Protein AF-A0A6N2CIR8-F1 (afdb_monomer_lite)

Radius of gyration: 23.71 Å; chains: 1; bounding box: 68×50×57 Å

Structure (mmCIF, N/CA/C/O backbone):
data_AF-A0A6N2CIR8-F1
#
_entry.id   AF-A0A6N2CIR8-F1
#
loop_
_atom_site.group_PDB
_atom_site.id
_atom_site.type_symbol
_atom_site.label_atom_id
_atom_site.label_alt_id
_atom_site.label_comp_id
_atom_site.label_asym_id
_atom_site.label_entity_id
_atom_site.label_seq_id
_atom_site.pdbx_PDB_ins_code
_atom_site.Cartn_x
_atom_site.Cartn_y
_atom_site.Cartn_z
_atom_site.occupancy
_atom_site.B_iso_or_equiv
_atom_site.auth_seq_id
_atom_site.auth_comp_id
_atom_site.auth_asym_id
_atom_site.auth_atom_id
_atom_site.pdbx_PDB_model_num
ATOM 1 N N . GLU A 1 1 ? -38.173 1.842 -8.260 1.00 62.28 1 GLU A N 1
ATOM 2 C CA . GLU A 1 1 ? -39.221 2.744 -7.733 1.00 62.28 1 GLU A CA 1
ATOM 3 C C . GLU A 1 1 ? -38.661 4.067 -7.208 1.00 62.28 1 GLU A C 1
ATOM 5 O O . GLU A 1 1 ? -38.980 5.088 -7.796 1.00 62.28 1 GLU A O 1
ATOM 10 N N . ILE A 1 2 ? -37.752 4.064 -6.221 1.00 75.75 2 ILE A N 1
ATOM 11 C CA . ILE A 1 2 ? -37.150 5.284 -5.623 1.00 75.75 2 ILE A CA 1
ATOM 12 C C . ILE A 1 2 ? -36.560 6.257 -6.659 1.00 75.75 2 ILE A C 1
ATOM 14 O O . ILE A 1 2 ? -36.718 7.465 -6.536 1.00 75.75 2 ILE A O 1
ATOM 18 N N . LEU A 1 3 ? -35.896 5.737 -7.693 1.00 78.81 3 LEU A N 1
ATOM 19 C CA . LEU A 1 3 ? -35.272 6.557 -8.738 1.00 78.81 3 LEU A CA 1
ATOM 20 C C . LEU A 1 3 ? -36.204 6.859 -9.926 1.00 78.81 3 LEU A C 1
ATOM 22 O O . LEU A 1 3 ? -35.805 7.568 -10.840 1.00 78.81 3 LEU A O 1
ATOM 26 N N . GLY A 1 4 ? -37.410 6.279 -9.970 1.00 83.19 4 GLY A N 1
ATOM 27 C CA . GLY A 1 4 ? -38.352 6.455 -11.085 1.00 83.19 4 GLY A CA 1
ATOM 28 C C . GLY A 1 4 ? -37.886 5.937 -12.458 1.00 83.19 4 GLY A C 1
ATOM 29 O O . GLY A 1 4 ? -38.567 6.173 -13.452 1.00 83.19 4 GLY A O 1
ATOM 30 N N . ILE A 1 5 ? -36.753 5.230 -12.540 1.00 79.50 5 ILE A N 1
ATOM 31 C CA . ILE A 1 5 ? -36.168 4.757 -13.805 1.00 79.50 5 ILE A CA 1
ATOM 32 C C . ILE A 1 5 ? -36.989 3.587 -14.368 1.00 79.50 5 ILE A C 1
ATOM 34 O O . ILE A 1 5 ? -37.208 2.595 -13.674 1.00 79.50 5 ILE A O 1
ATOM 38 N N . ARG A 1 6 ? -37.418 3.710 -15.632 1.00 79.12 6 ARG A N 1
ATOM 39 C CA . ARG A 1 6 ? -38.166 2.687 -16.397 1.00 79.12 6 ARG A CA 1
ATOM 40 C C . ARG A 1 6 ? -37.495 2.284 -17.718 1.00 79.12 6 ARG A C 1
ATOM 42 O O . ARG A 1 6 ? -38.087 1.542 -18.491 1.00 79.12 6 ARG A O 1
ATOM 49 N N . ALA A 1 7 ? -36.313 2.827 -18.000 1.00 84.44 7 ALA A N 1
ATOM 50 C CA . ALA A 1 7 ? -35.555 2.503 -19.204 1.00 84.44 7 ALA A CA 1
ATOM 51 C C . ALA A 1 7 ? -35.017 1.065 -19.149 1.00 84.44 7 ALA A C 1
ATOM 53 O O . ALA A 1 7 ? -34.831 0.512 -18.062 1.00 84.44 7 ALA A O 1
ATOM 54 N N . GLU A 1 8 ? -34.742 0.488 -20.318 1.00 87.06 8 GLU A N 1
ATOM 55 C CA . GLU A 1 8 ? -34.008 -0.773 -20.413 1.00 87.06 8 GLU A CA 1
ATOM 56 C C . GLU A 1 8 ? -32.545 -0.573 -20.000 1.00 87.06 8 GLU A C 1
ATOM 58 O O . GLU A 1 8 ? -31.939 0.474 -20.249 1.00 87.06 8 GLU A O 1
ATOM 63 N N . TRP A 1 9 ? -31.972 -1.585 -19.358 1.00 89.00 9 TRP A N 1
ATOM 64 C CA . TRP A 1 9 ? -30.635 -1.523 -18.785 1.00 89.00 9 TRP A CA 1
ATOM 65 C C . TRP A 1 9 ? -29.597 -2.055 -19.769 1.00 89.00 9 TRP A C 1
ATOM 67 O O . TRP A 1 9 ? -29.727 -3.161 -20.285 1.00 89.00 9 TRP A O 1
ATOM 77 N N . ILE A 1 10 ? -28.528 -1.293 -19.980 1.00 91.75 10 ILE A N 1
ATOM 78 C CA . ILE A 1 10 ? -27.295 -1.807 -20.579 1.00 91.75 10 ILE A CA 1
ATOM 79 C C . ILE A 1 10 ? -26.368 -2.168 -19.421 1.00 91.75 10 ILE A C 1
ATOM 81 O O . ILE A 1 10 ? -25.961 -1.291 -18.656 1.00 91.75 10 ILE A O 1
ATOM 85 N N . LEU A 1 11 ? -26.080 -3.458 -19.246 1.00 90.56 11 LEU A N 1
ATOM 86 C CA . LEU A 1 11 ? -25.306 -3.937 -18.104 1.00 90.56 11 LEU A CA 1
ATOM 87 C C . LEU A 1 11 ? -23.826 -4.071 -18.466 1.00 90.56 11 LEU A C 1
ATOM 89 O O . LEU A 1 11 ? -23.458 -4.894 -19.297 1.00 90.56 11 LEU A O 1
ATOM 93 N N . LEU A 1 12 ? -22.961 -3.309 -17.799 1.00 92.00 12 LEU A N 1
ATOM 94 C CA . LEU A 1 12 ? -21.514 -3.413 -17.991 1.00 92.00 12 LEU A CA 1
ATOM 95 C C . LEU A 1 12 ? -20.974 -4.621 -17.200 1.00 92.00 12 LEU A C 1
ATOM 97 O O . LEU A 1 12 ? -20.637 -4.510 -16.015 1.00 92.00 12 LEU A O 1
ATOM 101 N N . THR A 1 13 ? -20.976 -5.814 -17.801 1.00 87.88 13 THR A N 1
ATOM 102 C CA . THR A 1 13 ? -20.520 -7.037 -17.132 1.00 87.88 13 THR A CA 1
ATOM 103 C C . THR A 1 13 ? -20.118 -8.157 -18.085 1.00 87.88 13 THR A C 1
ATOM 105 O O . THR A 1 13 ? -20.750 -8.372 -19.109 1.00 87.88 13 THR A O 1
ATOM 108 N N . ASN A 1 14 ? -19.131 -8.944 -17.649 1.00 85.06 14 ASN A N 1
ATOM 109 C CA . ASN A 1 14 ? -18.688 -10.175 -18.314 1.00 85.06 14 ASN A CA 1
ATOM 110 C C . ASN A 1 14 ? -19.249 -11.432 -17.616 1.00 85.06 14 ASN A C 1
ATOM 112 O O . ASN A 1 14 ? -18.865 -12.555 -17.939 1.00 85.06 14 ASN A O 1
ATOM 116 N N . ASN A 1 15 ? -20.080 -11.253 -16.579 1.00 88.75 15 ASN A N 1
ATOM 117 C CA . ASN A 1 15 ? -20.651 -12.346 -15.798 1.00 88.75 15 ASN A CA 1
ATOM 118 C C . ASN A 1 15 ? -22.130 -12.555 -16.193 1.00 88.75 15 ASN A C 1
ATOM 120 O O . ASN A 1 15 ? -22.967 -11.725 -15.812 1.00 88.75 15 ASN A O 1
ATOM 124 N N . PRO A 1 16 ? -22.467 -13.653 -16.897 1.00 87.31 16 PRO A N 1
ATOM 125 C CA . PRO A 1 16 ? -23.834 -13.922 -17.342 1.00 87.31 16 PRO A CA 1
ATOM 126 C C . PRO A 1 16 ? -24.823 -14.113 -16.181 1.00 87.31 16 PRO A C 1
ATOM 128 O O . PRO A 1 16 ? -25.989 -13.741 -16.307 1.00 87.31 16 PRO A O 1
ATOM 131 N N . ASP A 1 17 ? -24.373 -14.577 -15.012 1.00 90.81 17 ASP A N 1
ATOM 132 C CA . ASP A 1 17 ? -25.239 -14.748 -13.839 1.00 90.81 17 ASP A CA 1
ATOM 133 C C . ASP A 1 17 ? -25.812 -13.417 -13.349 1.00 90.81 17 ASP A C 1
ATOM 135 O O . ASP A 1 17 ? -26.920 -13.377 -12.809 1.00 90.81 17 ASP A O 1
ATOM 139 N N . LYS A 1 18 ? -25.085 -12.308 -13.545 1.00 89.75 18 LYS A N 1
ATOM 140 C CA . LYS A 1 18 ? -25.576 -10.969 -13.189 1.00 89.75 18 LYS A CA 1
ATOM 141 C C . LYS A 1 18 ? -26.696 -10.514 -14.119 1.00 89.75 18 LYS A C 1
ATOM 143 O O . LYS A 1 18 ? -27.656 -9.918 -13.635 1.00 89.75 18 LYS A O 1
ATOM 148 N N . VAL A 1 19 ? -26.593 -10.825 -15.413 1.00 90.12 19 VAL A N 1
ATOM 149 C CA . VAL A 1 19 ? -27.656 -10.565 -16.396 1.00 90.12 19 VAL A CA 1
ATOM 150 C C . VAL A 1 19 ? -28.899 -11.365 -16.008 1.00 90.12 19 VAL A C 1
ATOM 152 O O . VAL A 1 19 ? -29.946 -10.779 -15.733 1.00 90.12 19 VAL A O 1
ATOM 155 N N . ALA A 1 20 ? -28.746 -12.680 -15.827 1.00 91.81 20 ALA A N 1
ATOM 156 C CA . ALA A 1 20 ? -29.840 -13.566 -15.436 1.00 91.81 20 ALA A CA 1
ATOM 157 C C . ALA A 1 20 ? -30.456 -13.189 -14.074 1.00 91.81 20 ALA A C 1
ATOM 159 O O . ALA A 1 20 ? -31.652 -13.369 -13.842 1.00 91.81 20 ALA A O 1
ATOM 160 N N . ALA A 1 21 ? -29.663 -12.678 -13.127 1.00 92.81 21 ALA A N 1
ATOM 161 C CA . ALA A 1 21 ? -30.175 -12.172 -11.856 1.00 92.81 21 ALA A CA 1
ATOM 162 C C . ALA A 1 21 ? -31.030 -10.909 -12.035 1.00 92.81 21 ALA A C 1
ATOM 164 O O . ALA A 1 21 ? -32.074 -10.811 -11.392 1.00 92.81 21 ALA A O 1
ATOM 165 N N . MET A 1 22 ? -30.635 -9.966 -12.896 1.00 91.38 22 MET A N 1
ATOM 166 C CA . MET A 1 22 ? -31.448 -8.777 -13.175 1.00 91.38 22 MET A CA 1
ATOM 167 C C . MET A 1 22 ? -32.774 -9.141 -13.847 1.00 91.38 22 MET A C 1
ATOM 169 O O . MET A 1 22 ? -33.827 -8.711 -13.377 1.00 91.38 22 MET A O 1
ATOM 173 N N . GLU A 1 23 ? -32.735 -9.998 -14.867 1.00 90.81 23 GLU A N 1
ATOM 174 C CA . GLU A 1 23 ? -33.931 -10.447 -15.590 1.00 90.81 23 GLU A CA 1
ATOM 175 C C . GLU A 1 23 ? -34.913 -11.184 -14.668 1.00 90.81 23 GLU A C 1
ATOM 177 O O . GLU A 1 23 ? -36.107 -10.883 -14.659 1.00 90.81 23 GLU A O 1
ATOM 182 N N . ARG A 1 24 ? -34.414 -12.081 -13.802 1.00 93.56 24 ARG A N 1
ATOM 183 C CA . ARG A 1 24 ? -35.242 -12.776 -12.796 1.00 93.56 24 ARG A CA 1
ATOM 184 C C . ARG A 1 24 ? -35.914 -11.836 -11.795 1.00 93.56 24 ARG A C 1
ATOM 186 O O . ARG A 1 24 ? -36.947 -12.196 -11.240 1.00 93.56 24 ARG A O 1
ATOM 193 N N . ASN A 1 25 ? -35.350 -10.652 -11.561 1.00 90.25 25 ASN A N 1
ATOM 194 C CA . ASN A 1 25 ? -35.936 -9.623 -10.699 1.00 90.25 25 ASN A CA 1
ATOM 195 C C . ASN A 1 25 ? -36.827 -8.633 -11.477 1.00 90.25 25 ASN A C 1
ATOM 197 O O . ASN A 1 25 ? -37.168 -7.571 -10.957 1.00 90.25 25 ASN A O 1
ATOM 201 N N . GLY A 1 26 ? -37.212 -8.966 -12.715 1.00 87.50 26 GLY A N 1
ATOM 202 C CA . GLY A 1 26 ? -38.132 -8.170 -13.528 1.00 87.50 26 GLY A CA 1
ATOM 203 C C . GLY A 1 26 ? -37.518 -6.892 -14.104 1.00 87.50 26 GLY A C 1
ATOM 204 O O . GLY A 1 26 ? -38.255 -5.979 -14.474 1.00 87.50 26 GLY A O 1
ATOM 205 N N . LEU A 1 27 ? -36.185 -6.797 -14.160 1.00 88.75 27 LEU A N 1
ATOM 206 C CA . LEU A 1 27 ? -35.482 -5.676 -14.782 1.00 88.75 27 LEU A CA 1
ATOM 207 C C . LEU A 1 27 ? -35.172 -6.018 -16.242 1.00 88.75 27 LEU A C 1
ATOM 209 O O . LEU A 1 27 ? -34.489 -7.001 -16.518 1.00 88.75 27 LEU A O 1
ATOM 213 N N . THR A 1 28 ? -35.654 -5.197 -17.175 1.00 88.31 28 THR A N 1
ATOM 214 C CA . THR A 1 28 ? -35.404 -5.382 -18.611 1.00 88.31 28 THR A CA 1
ATOM 215 C C . THR A 1 28 ? -33.958 -5.038 -18.952 1.00 88.31 28 THR A C 1
ATOM 217 O O . THR A 1 28 ? 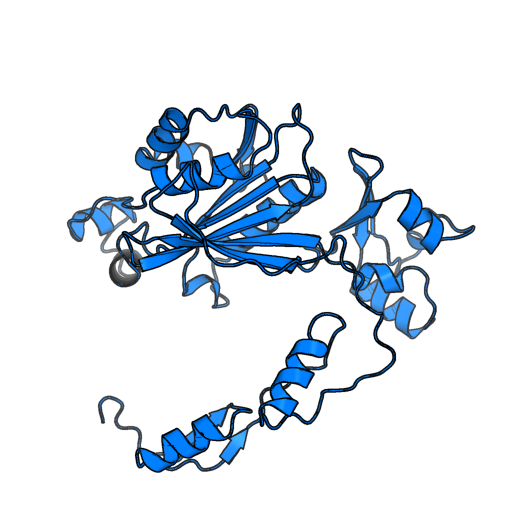-33.574 -3.870 -18.877 1.00 88.31 28 THR A O 1
ATOM 220 N N . VAL A 1 29 ? -33.155 -6.029 -19.341 1.00 90.56 29 VAL A N 1
ATOM 221 C CA . VAL A 1 29 ? -31.776 -5.826 -19.805 1.00 90.56 29 VAL A CA 1
ATOM 222 C C . VAL A 1 29 ? -31.775 -5.787 -21.335 1.00 90.56 29 VAL A C 1
ATOM 224 O O . VAL A 1 29 ? -32.107 -6.775 -21.976 1.00 90.56 29 VAL A O 1
ATOM 227 N N . ALA A 1 30 ? -31.409 -4.647 -21.926 1.00 92.19 30 ALA A N 1
ATOM 228 C CA . ALA A 1 30 ? -31.329 -4.483 -23.380 1.00 92.19 30 ALA A CA 1
ATOM 229 C C . ALA A 1 30 ? -30.158 -5.276 -23.980 1.00 92.19 30 ALA A C 1
ATOM 231 O O . ALA A 1 30 ? -30.280 -5.889 -25.036 1.00 92.19 30 ALA A O 1
ATOM 232 N N . ARG A 1 31 ? -28.993 -5.211 -23.321 1.00 90.31 31 ARG A N 1
ATOM 233 C CA . ARG A 1 31 ? -27.771 -5.960 -23.655 1.00 90.31 31 ARG A CA 1
ATOM 234 C C . ARG A 1 31 ? -26.765 -5.892 -22.505 1.00 90.31 31 ARG A C 1
ATOM 236 O O . ARG A 1 31 ? -26.875 -5.027 -21.632 1.00 90.31 31 ARG A O 1
ATOM 243 N N . SER A 1 32 ? -25.744 -6.743 -22.555 1.00 90.44 32 SER A N 1
ATOM 244 C CA . SER A 1 32 ? -24.520 -6.584 -21.768 1.00 90.44 32 SER A CA 1
ATOM 245 C C . SER A 1 32 ? -23.394 -5.994 -22.616 1.00 90.44 32 SER A C 1
ATOM 247 O O . SER A 1 32 ? -23.231 -6.378 -23.772 1.00 90.44 32 SER A O 1
ATOM 249 N N . GLU A 1 33 ? -22.600 -5.096 -22.042 1.00 89.56 33 GLU A N 1
ATOM 250 C CA . GLU A 1 33 ? -21.350 -4.618 -22.641 1.00 89.56 33 GLU A CA 1
ATOM 251 C C . GLU A 1 33 ? -20.164 -5.154 -21.844 1.00 89.56 33 GLU A C 1
ATOM 253 O O . GLU A 1 33 ? -20.136 -5.070 -20.609 1.00 89.56 33 GLU A O 1
ATOM 258 N N . ALA A 1 34 ? -19.198 -5.722 -22.562 1.00 84.12 34 ALA A N 1
ATOM 259 C CA . ALA A 1 34 ? -18.013 -6.296 -21.958 1.00 84.12 34 ALA A CA 1
ATOM 260 C C . ALA A 1 34 ? -17.085 -5.195 -21.424 1.00 84.12 34 ALA A C 1
ATOM 262 O O . ALA A 1 34 ? -16.855 -4.173 -22.071 1.00 84.12 34 ALA A O 1
ATOM 263 N N . ILE A 1 35 ? -16.530 -5.422 -20.236 1.00 80.50 35 ILE A N 1
ATOM 264 C CA . ILE A 1 35 ? -15.455 -4.612 -19.661 1.00 80.50 35 ILE A CA 1
ATOM 265 C C . ILE A 1 35 ? -14.196 -5.472 -19.667 1.00 80.50 35 ILE A C 1
ATOM 267 O O . ILE A 1 35 ? -13.936 -6.218 -18.718 1.00 80.50 35 ILE A O 1
ATOM 271 N N . GLU A 1 36 ? -13.429 -5.392 -20.746 1.00 76.94 36 GLU A N 1
ATOM 272 C CA . GLU A 1 36 ? -12.171 -6.120 -20.909 1.00 76.94 36 GLU A CA 1
ATOM 273 C C . GLU A 1 36 ? -10.991 -5.159 -21.042 1.00 76.94 36 GLU A C 1
ATOM 275 O O . GLU A 1 36 ? -11.137 -3.988 -21.392 1.00 76.94 36 GLU A O 1
ATOM 280 N N . PHE A 1 37 ? -9.814 -5.659 -20.692 1.00 75.62 37 PHE A N 1
ATOM 281 C CA . PHE A 1 37 ? -8.542 -4.973 -20.853 1.00 75.62 37 PHE A CA 1
ATOM 282 C C . PHE A 1 37 ? -7.507 -6.000 -21.293 1.00 75.62 37 PHE A C 1
ATOM 284 O O . PHE A 1 37 ? -7.602 -7.171 -20.922 1.00 75.62 37 PHE A O 1
ATOM 291 N N . GLU A 1 38 ? -6.490 -5.548 -22.024 1.00 74.62 38 GLU A N 1
ATOM 292 C CA . GLU A 1 38 ? -5.421 -6.432 -22.476 1.00 74.62 38 GLU A CA 1
ATOM 293 C C . GLU A 1 38 ? -4.725 -7.126 -21.284 1.00 74.62 38 GLU A C 1
ATOM 295 O O . GLU A 1 38 ? -4.311 -6.456 -20.321 1.00 74.62 38 GLU A O 1
ATOM 300 N N . PRO A 1 39 ? -4.575 -8.464 -21.323 1.00 77.00 39 PRO A N 1
ATOM 301 C CA . PRO A 1 39 ? -3.822 -9.203 -20.323 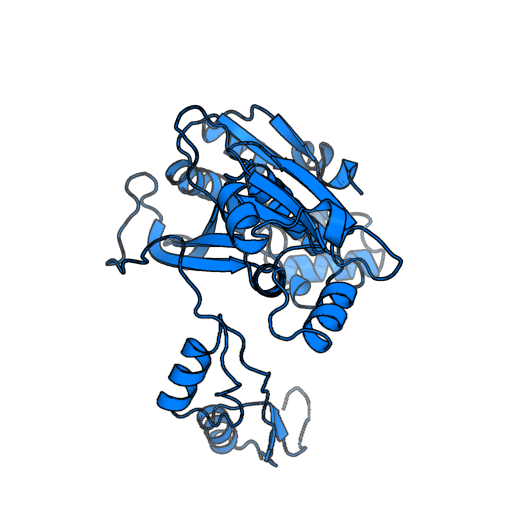1.00 77.00 39 PRO A CA 1
ATOM 302 C C . PRO A 1 39 ? -2.374 -8.717 -20.208 1.00 77.00 39 PRO A C 1
ATOM 304 O O . PRO A 1 39 ? -1.688 -8.457 -21.194 1.00 77.00 39 PRO A O 1
ATOM 307 N N . GLY A 1 40 ? -1.887 -8.651 -18.974 1.00 77.81 40 GLY A N 1
ATOM 308 C CA . GLY A 1 40 ? -0.479 -8.480 -18.646 1.00 77.81 40 GLY A CA 1
ATOM 309 C C . GLY A 1 40 ? 0.066 -9.701 -17.897 1.00 77.81 40 GLY A C 1
ATOM 310 O O . GLY A 1 40 ? -0.701 -10.571 -17.474 1.00 77.81 40 GLY A O 1
ATOM 311 N N . PRO A 1 41 ? 1.385 -9.752 -17.638 1.00 79.38 41 PRO A N 1
ATOM 312 C CA . PRO A 1 41 ? 2.032 -10.924 -17.036 1.00 79.38 41 PRO A CA 1
ATOM 313 C C . PRO A 1 41 ? 1.437 -11.361 -15.685 1.00 79.38 41 PRO A C 1
ATOM 315 O O . PRO A 1 41 ? 1.489 -12.530 -15.319 1.00 79.38 41 PRO A O 1
ATOM 318 N N . PHE A 1 42 ? 0.849 -10.422 -14.935 1.00 83.25 42 PHE A N 1
ATOM 319 C CA . PHE A 1 42 ? 0.352 -10.646 -13.574 1.00 83.25 42 PHE A CA 1
ATOM 320 C C . PHE A 1 42 ? -1.130 -11.031 -13.479 1.00 83.25 42 PHE A C 1
ATOM 322 O O . PHE A 1 42 ? -1.564 -11.472 -12.418 1.00 83.25 42 PHE A O 1
ATOM 329 N N . ASN A 1 43 ? -1.929 -10.844 -14.535 1.00 79.81 43 ASN A N 1
ATOM 330 C CA . ASN A 1 43 ? -3.382 -11.069 -14.491 1.00 79.81 43 ASN A CA 1
ATOM 331 C C . ASN A 1 43 ? -3.862 -12.183 -15.437 1.00 79.81 43 ASN A C 1
ATOM 333 O O . ASN A 1 43 ? -5.002 -12.622 -15.303 1.00 79.81 43 ASN A O 1
ATOM 337 N N . GLN A 1 44 ? -2.999 -12.690 -16.322 1.00 78.50 44 GLN A N 1
ATOM 338 C CA . GLN A 1 44 ? -3.343 -13.725 -17.298 1.00 78.50 44 GLN A CA 1
ATOM 339 C C . GLN A 1 44 ? -3.940 -14.981 -16.642 1.00 78.50 44 GLN A C 1
ATOM 341 O O . GLN A 1 44 ? -5.000 -15.452 -17.048 1.00 78.50 44 GLN A O 1
ATOM 346 N N . PHE A 1 45 ? -3.315 -15.486 -15.571 1.00 77.38 45 PHE A N 1
ATOM 347 C CA . PHE A 1 45 ? -3.823 -16.649 -14.833 1.00 77.38 45 PHE A CA 1
ATOM 348 C C . PHE A 1 45 ? -5.224 -16.405 -14.248 1.00 77.38 45 PHE A C 1
ATOM 350 O O . PHE A 1 45 ? -6.101 -17.262 -14.333 1.00 77.38 45 PHE A O 1
ATOM 357 N N . TYR A 1 46 ? -5.453 -15.216 -13.683 1.00 79.19 46 TYR A N 1
ATOM 358 C CA . TYR A 1 46 ? -6.746 -14.839 -13.112 1.00 79.19 46 TYR A CA 1
ATOM 359 C C . TYR A 1 46 ? -7.841 -14.736 -14.181 1.00 79.19 46 TYR A C 1
ATOM 361 O O . TYR A 1 46 ? -8.948 -15.233 -13.977 1.00 79.19 46 TYR A O 1
ATOM 369 N N . LEU A 1 47 ? -7.533 -14.119 -15.327 1.00 79.88 47 LEU A N 1
ATOM 370 C CA . LEU A 1 47 ? -8.464 -14.010 -16.452 1.00 79.88 47 LEU A CA 1
ATOM 371 C C . LEU A 1 47 ? -8.813 -15.391 -17.022 1.00 79.88 47 LEU A C 1
ATOM 373 O O . LEU A 1 47 ? -9.990 -15.677 -17.239 1.00 79.88 47 LEU A O 1
ATOM 377 N N . LYS A 1 48 ? -7.825 -16.285 -17.149 1.00 79.56 48 LYS A N 1
ATOM 378 C CA . LYS A 1 48 ? -8.046 -17.679 -17.556 1.00 79.56 48 LYS A CA 1
ATOM 379 C C . LYS A 1 48 ? -8.965 -18.430 -16.587 1.00 79.56 48 LYS A C 1
ATOM 381 O O . LYS A 1 48 ? -9.947 -19.026 -17.017 1.00 79.56 48 LYS A O 1
ATOM 386 N N . SER A 1 49 ? -8.725 -18.326 -15.278 1.00 80.62 49 SER A N 1
ATOM 387 C CA . SER A 1 49 ? -9.593 -18.939 -14.259 1.00 80.62 49 SER A CA 1
ATOM 388 C C . SER A 1 49 ? -11.031 -18.391 -14.299 1.00 80.62 49 SER A C 1
ATOM 390 O O . SER A 1 49 ? -11.999 -19.117 -14.049 1.00 80.62 49 SER A O 1
ATOM 392 N N . LYS A 1 50 ? -11.211 -17.113 -14.660 1.00 79.38 50 LYS A N 1
ATOM 393 C CA . LYS A 1 50 ? -12.543 -16.528 -14.865 1.00 79.38 50 LYS A CA 1
ATOM 394 C C . LYS A 1 50 ? -13.273 -17.113 -16.070 1.00 79.38 50 LYS A C 1
ATOM 396 O O . LYS A 1 50 ? -14.464 -17.391 -15.952 1.00 79.38 50 LYS A O 1
ATOM 401 N N . MET A 1 51 ? -12.579 -17.338 -17.183 1.00 79.19 51 MET A N 1
ATOM 402 C CA . MET A 1 51 ? -13.170 -18.036 -18.330 1.00 79.19 51 MET A CA 1
ATOM 403 C C . MET A 1 51 ? -13.584 -19.458 -17.967 1.00 79.19 51 MET A C 1
ATOM 405 O O . MET A 1 51 ? -14.710 -19.859 -18.236 1.00 79.19 51 MET A O 1
ATOM 409 N N . GLU A 1 52 ? -12.696 -20.205 -17.306 1.00 82.56 52 GLU A N 1
ATOM 410 C CA . GLU A 1 52 ? -12.961 -21.589 -16.887 1.00 82.56 52 GLU A CA 1
ATOM 411 C C . GLU A 1 52 ? -14.154 -21.693 -15.919 1.00 82.56 52 GLU A C 1
ATOM 413 O O . GLU A 1 52 ? -14.840 -22.711 -15.891 1.00 82.56 52 GLU A O 1
ATOM 418 N N . SER A 1 53 ? -14.447 -20.627 -15.164 1.00 81.50 53 SER A N 1
ATOM 419 C CA . SER A 1 53 ? -15.633 -20.519 -14.299 1.00 81.50 53 SER A CA 1
ATOM 420 C C . SER A 1 53 ? -16.874 -19.938 -14.992 1.00 81.50 53 SER A C 1
ATOM 422 O O . SER A 1 53 ? -17.852 -19.624 -14.317 1.00 81.50 53 SER A O 1
ATOM 424 N N . GLY A 1 54 ? -16.863 -19.807 -16.322 1.00 78.38 54 GLY A N 1
ATOM 425 C CA . GLY A 1 54 ? -18.037 -19.449 -17.125 1.00 78.38 54 GLY A CA 1
ATOM 426 C C . GLY A 1 54 ? -18.207 -17.957 -17.428 1.00 78.38 54 GLY A C 1
ATOM 427 O O . GLY A 1 54 ? -19.279 -17.556 -17.878 1.00 78.38 54 GLY A O 1
ATOM 428 N N . HIS A 1 55 ? -17.187 -17.118 -17.198 1.00 79.44 55 HIS A N 1
ATOM 429 C CA . HIS A 1 55 ? -17.221 -15.722 -17.653 1.00 79.44 55 HIS A CA 1
ATOM 430 C C . HIS A 1 55 ? -16.958 -15.632 -19.160 1.00 79.44 55 HIS A C 1
ATOM 432 O O . HIS A 1 55 ? -16.086 -16.322 -19.687 1.00 79.44 55 HIS A O 1
ATOM 438 N N . VAL A 1 56 ? -17.666 -14.726 -19.834 1.00 78.94 56 VAL A N 1
ATOM 439 C CA . VAL A 1 56 ? -17.465 -14.443 -21.260 1.00 78.94 56 VAL A CA 1
ATOM 440 C C . VAL A 1 56 ? -16.332 -13.426 -21.381 1.00 78.94 56 VAL A C 1
ATOM 442 O O . VAL A 1 56 ? -16.525 -12.264 -21.034 1.00 78.94 56 VAL A O 1
ATOM 445 N N . LEU A 1 57 ? -15.143 -13.882 -21.782 1.00 75.38 57 LEU A N 1
ATOM 446 C CA . LEU A 1 57 ? -13.974 -13.035 -22.040 1.00 75.38 57 LEU A CA 1
ATOM 447 C C . LEU A 1 57 ? -13.400 -13.371 -23.419 1.00 75.38 57 LEU A C 1
ATOM 449 O O . LEU A 1 57 ? -13.150 -14.545 -23.696 1.00 75.38 57 LEU A O 1
ATOM 453 N N . GLU A 1 58 ? -13.177 -12.363 -24.257 1.00 69.25 58 GLU A N 1
ATOM 454 C CA . GLU A 1 58 ? -12.638 -12.518 -25.616 1.00 69.25 58 GLU A CA 1
ATOM 455 C C . GLU A 1 58 ? -11.115 -12.276 -25.680 1.00 69.25 58 GLU A C 1
ATOM 457 O O . GLU A 1 58 ? -10.427 -12.862 -26.515 1.00 69.25 58 GLU A O 1
ATOM 462 N N . GLN A 1 59 ? -10.563 -11.455 -24.779 1.00 63.91 59 GLN A N 1
ATOM 463 C CA . GLN A 1 59 ? -9.161 -11.017 -24.769 1.00 63.91 59 GLN A CA 1
ATOM 464 C C . GLN A 1 59 ? -8.349 -11.678 -23.644 1.00 63.91 59 GLN A C 1
ATOM 466 O O . GLN A 1 59 ? -8.011 -11.039 -22.647 1.00 63.91 59 GLN A O 1
ATOM 471 N N . THR A 1 60 ? -8.013 -12.964 -23.766 1.00 56.34 60 THR A N 1
ATOM 472 C CA . THR A 1 60 ? -7.289 -13.694 -22.697 1.00 56.34 60 THR A CA 1
ATOM 473 C C . THR A 1 60 ? -5.898 -14.190 -23.064 1.00 56.34 60 THR A C 1
ATOM 475 O O . THR A 1 60 ? -5.117 -14.536 -22.172 1.00 56.34 60 THR A O 1
ATOM 478 N N . GLU A 1 61 ? -5.540 -14.141 -24.344 1.00 55.81 61 GLU A N 1
ATOM 479 C CA . GLU A 1 61 ? -4.227 -14.544 -24.835 1.00 55.81 61 GLU A CA 1
ATOM 480 C C . GLU A 1 61 ? -3.635 -13.450 -25.727 1.00 55.81 61 GLU A C 1
ATOM 482 O O . GLU A 1 61 ? -4.073 -13.231 -26.853 1.00 55.81 61 GLU A O 1
ATOM 487 N N . THR A 1 62 ? -2.607 -12.763 -25.231 1.00 52.34 62 THR A N 1
ATOM 488 C CA . THR A 1 62 ? -1.817 -11.813 -26.021 1.00 52.34 62 THR A CA 1
ATOM 489 C C . THR A 1 62 ? -0.338 -12.149 -25.903 1.00 52.34 62 THR A C 1
ATOM 491 O O . THR A 1 62 ? 0.294 -11.840 -24.901 1.00 52.34 62 THR A O 1
ATOM 494 N N . GLY A 1 63 ? 0.222 -12.746 -26.960 1.00 58.28 63 GLY A N 1
ATOM 495 C CA . GLY A 1 63 ? 1.665 -12.845 -27.213 1.00 58.28 63 GLY A CA 1
ATOM 496 C C . GLY A 1 63 ? 2.525 -13.573 -26.165 1.00 58.28 63 GLY A C 1
ATOM 497 O O . GLY A 1 63 ? 2.064 -14.046 -25.130 1.00 58.28 63 GLY A O 1
ATOM 498 N N . ASN A 1 64 ? 3.831 -13.655 -26.446 1.00 61.19 64 ASN A N 1
ATOM 499 C CA . ASN A 1 64 ? 4.848 -14.129 -25.500 1.00 61.19 64 ASN A CA 1
ATOM 500 C C . ASN A 1 64 ? 5.047 -13.091 -24.376 1.00 61.19 64 ASN A C 1
ATOM 502 O O . ASN A 1 64 ? 5.997 -12.305 -24.408 1.00 61.19 64 ASN A O 1
ATOM 506 N N . LEU A 1 65 ? 4.139 -13.047 -23.397 1.00 67.44 65 LEU A N 1
ATOM 507 C CA . LEU A 1 65 ? 4.353 -12.285 -22.165 1.00 67.44 65 LEU A CA 1
ATOM 508 C C . LEU A 1 65 ? 5.497 -12.914 -21.352 1.00 67.44 65 LEU A C 1
ATOM 510 O O . LEU A 1 65 ? 5.611 -14.142 -21.302 1.00 67.44 65 LEU A O 1
ATOM 514 N N . PRO A 1 66 ? 6.350 -12.105 -20.697 1.00 69.12 66 PRO A N 1
ATOM 515 C CA . PRO A 1 66 ? 7.389 -12.641 -19.831 1.00 69.12 66 PRO A CA 1
ATOM 516 C C . PRO A 1 66 ? 6.761 -13.427 -18.677 1.00 69.12 66 PRO A C 1
ATOM 518 O O . PRO A 1 66 ? 5.803 -12.973 -18.049 1.00 69.12 66 PRO A O 1
ATOM 521 N N . GLN A 1 67 ? 7.320 -14.599 -18.374 1.00 70.44 67 GLN A N 1
ATOM 522 C CA . GLN A 1 67 ? 6.882 -15.389 -17.230 1.00 70.44 67 GLN A CA 1
ATOM 523 C C . GLN A 1 67 ? 7.221 -14.646 -15.932 1.00 70.44 67 GLN A C 1
ATOM 525 O O . GLN A 1 67 ? 8.373 -14.285 -15.688 1.00 70.44 67 GLN A O 1
ATOM 530 N N . VAL A 1 68 ? 6.216 -14.422 -15.084 1.00 77.69 68 VAL A N 1
ATOM 531 C CA . VAL A 1 68 ? 6.418 -13.778 -13.783 1.00 77.69 68 VAL A CA 1
ATOM 532 C C . VAL A 1 68 ? 7.079 -14.762 -12.828 1.00 77.69 68 VAL A C 1
ATOM 534 O O . VAL A 1 68 ? 6.472 -15.753 -12.421 1.00 77.69 68 VAL A O 1
ATOM 537 N N . GLN A 1 69 ? 8.312 -14.464 -12.429 1.00 79.81 69 GLN A N 1
ATOM 538 C CA . GLN A 1 69 ? 8.987 -15.197 -11.368 1.00 79.81 69 GLN A CA 1
ATOM 539 C C . GLN A 1 69 ? 8.648 -14.579 -10.010 1.00 79.81 69 GLN A C 1
ATOM 541 O O . GLN A 1 69 ? 8.892 -13.395 -9.769 1.00 79.81 69 GLN A O 1
ATOM 546 N N . LEU A 1 70 ? 8.079 -15.389 -9.115 1.00 85.56 70 LEU A N 1
ATOM 547 C CA . LEU A 1 70 ? 7.840 -14.972 -7.738 1.00 85.56 70 LEU A CA 1
ATOM 548 C C . LEU A 1 70 ? 9.172 -14.920 -6.968 1.00 85.56 70 LEU A C 1
ATOM 550 O O . LEU A 1 70 ? 9.984 -15.835 -7.117 1.00 85.56 70 LEU A O 1
ATOM 554 N N . PRO A 1 71 ? 9.389 -13.910 -6.104 1.00 87.56 71 PRO A N 1
ATOM 555 C CA . PRO A 1 71 ? 10.578 -13.839 -5.252 1.00 87.56 71 PRO A CA 1
ATOM 556 C C . PRO A 1 71 ? 10.646 -14.984 -4.232 1.00 87.56 71 PRO A C 1
ATOM 558 O O . PRO A 1 71 ? 11.724 -15.335 -3.762 1.00 87.56 71 PRO A O 1
ATOM 561 N N . GLU A 1 72 ? 9.501 -15.562 -3.871 1.00 88.88 72 GLU A N 1
ATOM 562 C CA . GLU A 1 72 ? 9.404 -16.707 -2.973 1.00 88.88 72 GLU A CA 1
ATOM 563 C C . GLU A 1 72 ? 8.096 -17.473 -3.200 1.00 88.88 72 GLU A C 1
ATOM 565 O O . GLU A 1 72 ? 7.124 -16.935 -3.735 1.00 88.88 72 GLU A O 1
ATOM 570 N N . ALA A 1 73 ? 8.063 -18.737 -2.777 1.00 88.88 73 ALA A N 1
ATOM 571 C CA . ALA A 1 73 ? 6.866 -19.561 -2.877 1.00 88.88 73 ALA A CA 1
ATOM 572 C C . ALA A 1 73 ? 5.746 -19.046 -1.954 1.00 88.88 73 ALA A C 1
ATOM 574 O O . ALA A 1 73 ? 5.984 -18.590 -0.831 1.00 88.88 73 ALA A O 1
ATOM 575 N N . VAL A 1 74 ? 4.501 -19.162 -2.416 1.00 90.38 74 VAL A N 1
ATOM 576 C CA . VAL A 1 74 ? 3.303 -18.919 -1.604 1.00 90.38 74 VAL A CA 1
ATOM 577 C C . VAL A 1 74 ? 2.733 -20.271 -1.195 1.00 90.38 74 VAL A C 1
ATOM 579 O O . VAL A 1 74 ? 2.314 -21.048 -2.048 1.00 90.38 74 VAL A O 1
ATOM 582 N N . VAL A 1 75 ? 2.736 -20.554 0.108 1.00 92.06 75 VAL A N 1
ATOM 583 C CA . VAL A 1 75 ? 2.257 -21.825 0.665 1.00 92.06 75 VAL A CA 1
ATOM 584 C C . VAL A 1 75 ? 0.922 -21.583 1.376 1.00 92.06 75 VAL A C 1
ATOM 586 O O . VAL A 1 75 ? 0.904 -20.856 2.374 1.00 92.06 75 VAL A O 1
ATOM 589 N N . PRO A 1 76 ? -0.195 -22.158 0.891 1.00 94.19 76 PRO A N 1
ATOM 590 C CA . PRO A 1 76 ? -1.476 -22.088 1.583 1.00 94.19 76 PRO A CA 1
ATOM 591 C C . PRO A 1 76 ? -1.396 -22.710 2.979 1.00 94.19 76 PRO A C 1
ATOM 593 O O . PRO A 1 76 ? -0.718 -23.715 3.190 1.00 94.19 76 PRO A O 1
ATOM 596 N N . PHE A 1 77 ? -2.133 -22.143 3.928 1.00 96.44 77 PHE A N 1
ATOM 597 C CA . PHE A 1 77 ? -2.222 -22.655 5.292 1.00 96.44 77 PHE A CA 1
ATOM 598 C C . PHE A 1 77 ? -3.660 -22.589 5.803 1.00 96.44 77 PHE A C 1
ATOM 600 O O . PHE A 1 77 ? -4.484 -21.827 5.299 1.00 96.44 77 PHE A O 1
ATOM 607 N N . LYS A 1 78 ? -3.970 -23.399 6.822 1.00 97.12 78 LYS A N 1
ATOM 608 C CA . LYS A 1 78 ? -5.274 -23.353 7.489 1.00 97.12 78 LYS A CA 1
ATOM 609 C C . LYS A 1 78 ? -5.364 -22.092 8.361 1.00 97.12 78 LYS A C 1
ATOM 611 O O . LYS A 1 78 ? -4.426 -21.856 9.135 1.00 97.12 78 LYS A O 1
ATOM 616 N N . PRO A 1 79 ? -6.473 -21.331 8.304 1.00 97.62 79 PRO A N 1
ATOM 617 C CA . PRO A 1 79 ? -6.668 -20.189 9.184 1.00 97.62 79 PRO A CA 1
ATOM 618 C C . PRO A 1 79 ? -6.481 -20.555 10.655 1.00 97.62 79 PRO A C 1
ATOM 620 O O . PRO A 1 79 ? -6.948 -21.604 11.112 1.00 97.62 79 PRO A O 1
ATOM 623 N N . HIS A 1 80 ? -5.765 -19.709 11.391 1.00 96.06 80 HIS A N 1
ATOM 624 C CA . HIS A 1 80 ? -5.412 -19.966 12.785 1.00 96.06 80 HIS A CA 1
ATOM 625 C C . HIS A 1 80 ? -5.290 -18.668 13.579 1.00 96.06 80 HIS A C 1
ATOM 627 O O . HIS A 1 80 ? -4.997 -17.609 13.033 1.00 96.06 80 HIS A O 1
ATOM 633 N N . ARG A 1 81 ? -5.497 -18.761 14.893 1.00 94.75 81 ARG A N 1
ATOM 634 C CA . ARG A 1 81 ? -5.341 -17.625 15.807 1.00 94.75 81 ARG A CA 1
ATOM 635 C C . ARG A 1 81 ? -3.893 -17.141 15.872 1.00 94.75 81 ARG A C 1
ATOM 637 O O . ARG A 1 81 ? -2.969 -17.961 15.921 1.00 94.75 81 ARG A O 1
ATOM 644 N N . LEU A 1 82 ? -3.700 -15.829 15.961 1.00 87.69 82 LEU A N 1
ATOM 645 C CA . LEU A 1 82 ? -2.389 -15.248 16.228 1.00 87.69 82 LEU A CA 1
ATOM 646 C C . LEU A 1 82 ? -2.102 -15.316 17.734 1.00 87.69 82 LEU A C 1
ATOM 648 O O . LEU A 1 82 ? -2.808 -14.715 18.535 1.00 87.69 82 LEU A O 1
ATOM 652 N N . LYS A 1 83 ? -1.063 -16.055 18.149 1.00 85.25 83 LYS A N 1
ATOM 653 C CA . LYS A 1 83 ? -0.775 -16.279 19.583 1.00 85.25 83 LYS A CA 1
ATOM 654 C C . LYS A 1 83 ? -0.547 -14.985 20.365 1.00 85.25 83 LYS A C 1
ATOM 656 O O . LYS A 1 83 ? -0.889 -14.931 21.537 1.00 85.25 83 LYS A O 1
ATOM 661 N N . GLN A 1 84 ? 0.069 -13.981 19.740 1.00 84.19 84 GLN A N 1
ATOM 662 C CA . GLN A 1 84 ? 0.331 -12.697 20.392 1.00 84.19 84 GLN A CA 1
ATOM 663 C C . GLN A 1 84 ? -0.841 -11.713 20.292 1.00 84.19 84 GLN A C 1
ATOM 665 O O . GLN A 1 84 ? -0.727 -10.644 20.869 1.00 84.19 84 GLN A O 1
ATOM 670 N N . ALA A 1 85 ? -1.907 -12.045 19.553 1.00 86.69 85 ALA A N 1
ATOM 671 C CA . ALA A 1 85 ? -3.085 -11.201 19.372 1.00 86.69 85 ALA A CA 1
ATOM 672 C C . ALA A 1 85 ? -4.310 -12.099 19.119 1.00 86.69 85 ALA A C 1
ATOM 674 O O . ALA A 1 85 ? -4.763 -12.264 17.985 1.00 86.69 85 ALA A O 1
ATOM 675 N N . GLU A 1 86 ? -4.825 -12.741 20.174 1.00 89.69 86 GLU A N 1
ATOM 676 C CA . GLU A 1 86 ? -5.851 -13.797 20.055 1.00 89.69 86 GLU A CA 1
ATOM 677 C C . GLU A 1 86 ? -7.181 -13.314 19.449 1.00 89.69 86 GLU A C 1
ATOM 679 O O . GLU A 1 86 ? -7.970 -14.127 18.969 1.00 89.69 86 GLU A O 1
ATOM 684 N N . ARG A 1 87 ? -7.394 -11.993 19.414 1.00 93.88 87 ARG A N 1
ATOM 685 C CA . ARG A 1 87 ? -8.479 -11.315 18.691 1.00 93.88 87 ARG A CA 1
ATOM 686 C C . ARG A 1 87 ? -8.469 -11.590 17.181 1.00 93.88 87 ARG A C 1
ATOM 688 O O . ARG A 1 87 ? -9.510 -11.483 16.539 1.00 93.88 87 ARG A O 1
ATOM 695 N N . PHE A 1 88 ? -7.319 -11.939 16.611 1.00 96.00 88 PHE A N 1
ATOM 696 C CA . PHE A 1 88 ? -7.159 -12.075 15.171 1.00 96.00 88 PHE A CA 1
ATOM 697 C C . PHE A 1 88 ? -7.015 -13.527 14.729 1.00 96.00 88 PHE A C 1
ATOM 699 O O . PHE A 1 88 ? -6.229 -14.309 15.278 1.00 96.00 88 PHE A O 1
ATOM 706 N N . ILE A 1 89 ? -7.725 -13.859 13.653 1.00 96.69 89 ILE A N 1
ATOM 707 C CA . ILE A 1 89 ? -7.525 -15.088 12.890 1.00 96.69 89 ILE A CA 1
ATOM 708 C C . ILE A 1 89 ? -6.697 -14.729 11.661 1.00 96.69 89 ILE A C 1
ATOM 710 O O . ILE A 1 89 ? -7.119 -13.927 10.834 1.00 96.69 89 ILE A O 1
ATOM 714 N N . TYR A 1 90 ? -5.515 -15.318 11.521 1.00 97.38 90 TYR A N 1
ATOM 715 C CA . TYR A 1 90 ? -4.694 -15.151 10.331 1.00 97.38 90 TYR A CA 1
ATOM 716 C C . TYR A 1 90 ? -5.272 -16.002 9.201 1.00 97.38 90 TYR A C 1
ATOM 718 O O . TYR A 1 90 ? -5.265 -17.232 9.278 1.00 97.38 90 TYR A O 1
ATOM 726 N N . MET A 1 91 ? -5.816 -15.339 8.182 1.00 97.31 91 MET A N 1
ATOM 727 C CA . MET A 1 91 ? -6.647 -15.962 7.152 1.00 97.31 91 MET A CA 1
ATOM 728 C C . MET A 1 91 ? -5.850 -16.361 5.915 1.00 97.31 91 MET A C 1
ATOM 730 O O . MET A 1 91 ? -6.023 -17.465 5.403 1.00 97.31 91 MET A O 1
ATOM 734 N N . ALA A 1 92 ? -5.001 -15.462 5.413 1.00 97.25 92 ALA A N 1
ATOM 735 C CA . ALA A 1 92 ? -4.313 -15.658 4.142 1.00 97.25 92 ALA A CA 1
ATOM 736 C C . ALA A 1 92 ? -3.009 -14.863 4.051 1.00 97.25 92 ALA A C 1
ATOM 738 O O . ALA A 1 92 ? -2.872 -13.785 4.634 1.00 97.25 92 ALA A O 1
ATOM 739 N N . SER A 1 93 ? -2.073 -15.371 3.243 1.00 97.06 93 SER A N 1
ATOM 740 C CA . SER A 1 93 ? -0.912 -14.608 2.795 1.00 97.06 93 SER A CA 1
ATOM 741 C C . SER A 1 93 ? -0.495 -14.969 1.383 1.00 97.06 93 SER A C 1
ATOM 743 O O . SER A 1 93 ? -0.414 -16.143 1.031 1.00 97.06 93 SER A O 1
ATOM 745 N N . TYR A 1 94 ? -0.218 -13.944 0.586 1.00 95.81 94 TYR A N 1
ATOM 746 C CA . TYR A 1 94 ? 0.177 -14.062 -0.813 1.00 95.81 94 TYR A CA 1
ATOM 747 C C . TYR A 1 94 ? 1.026 -12.857 -1.226 1.00 95.81 94 TYR A C 1
ATOM 749 O O . TYR A 1 94 ? 1.192 -11.915 -0.454 1.00 95.81 94 TYR A O 1
ATOM 757 N N . LEU A 1 95 ? 1.594 -12.893 -2.428 1.00 95.38 95 LEU A N 1
ATOM 758 C CA . LEU A 1 95 ? 2.406 -11.804 -2.968 1.00 95.38 95 LEU A CA 1
ATOM 759 C C . LEU A 1 95 ? 1.562 -10.906 -3.879 1.00 95.38 95 LEU A C 1
ATOM 761 O O . LEU A 1 95 ? 0.897 -11.386 -4.794 1.00 95.38 95 LEU A O 1
ATOM 765 N N . LEU A 1 96 ? 1.611 -9.604 -3.621 1.00 94.94 96 LEU A N 1
ATOM 766 C CA . LEU A 1 96 ? 0.987 -8.539 -4.393 1.00 94.94 96 LEU A CA 1
ATOM 767 C C . LEU A 1 96 ? 2.062 -7.816 -5.221 1.00 94.94 96 LEU A C 1
ATOM 769 O O . LEU A 1 96 ? 2.969 -7.210 -4.638 1.00 94.94 96 LEU A O 1
ATOM 773 N N . PRO A 1 97 ? 1.973 -7.847 -6.562 1.00 94.12 97 PRO A N 1
ATOM 774 C CA . PRO A 1 97 ? 2.818 -7.031 -7.422 1.00 94.12 97 PRO A CA 1
ATOM 775 C C . PRO A 1 97 ? 2.277 -5.596 -7.472 1.00 94.12 97 PRO A C 1
ATOM 777 O O . PRO A 1 97 ? 1.223 -5.336 -8.054 1.00 94.12 97 PRO A O 1
ATOM 780 N N . ILE A 1 98 ? 2.998 -4.649 -6.875 1.00 93.69 98 ILE A N 1
ATOM 781 C CA . ILE A 1 98 ? 2.697 -3.217 -6.973 1.00 93.69 98 ILE A CA 1
ATOM 782 C C . ILE A 1 98 ? 3.502 -2.628 -8.133 1.00 93.69 98 ILE A C 1
ATOM 784 O O . ILE A 1 98 ? 4.694 -2.889 -8.265 1.00 93.69 98 ILE A O 1
ATOM 788 N N . ARG A 1 99 ? 2.863 -1.835 -8.998 1.00 91.56 99 ARG A N 1
ATOM 789 C CA . ARG A 1 99 ? 3.567 -1.161 -10.098 1.00 91.56 99 ARG A CA 1
ATOM 790 C C . ARG A 1 99 ? 4.560 -0.127 -9.541 1.00 91.56 99 ARG A C 1
ATOM 792 O O . ARG A 1 99 ? 4.182 0.598 -8.619 1.00 91.56 99 ARG A O 1
ATOM 799 N N . PRO A 1 100 ? 5.759 0.002 -10.137 1.00 93.25 100 PRO A N 1
ATOM 800 C CA . PRO A 1 100 ? 6.660 1.111 -9.866 1.00 93.25 100 PRO A CA 1
ATOM 801 C C . PRO A 1 100 ? 5.977 2.478 -9.917 1.00 93.25 100 PRO A C 1
ATOM 803 O O . PRO A 1 100 ? 5.135 2.736 -10.782 1.00 93.25 100 PRO A O 1
ATOM 806 N N . ILE A 1 101 ? 6.338 3.349 -8.982 1.00 93.88 101 ILE A N 1
ATOM 807 C CA . ILE A 1 101 ? 5.737 4.676 -8.823 1.00 93.88 101 ILE A CA 1
ATOM 808 C C . ILE A 1 101 ? 6.674 5.695 -9.465 1.00 93.88 101 ILE A C 1
ATOM 810 O O . ILE A 1 101 ? 7.886 5.597 -9.321 1.00 93.88 101 ILE A O 1
ATOM 814 N N . ASP A 1 102 ? 6.123 6.638 -10.230 1.00 91.69 102 ASP A N 1
ATOM 815 C CA . ASP A 1 102 ? 6.879 7.694 -10.917 1.00 91.69 102 ASP A CA 1
ATOM 816 C C . ASP A 1 102 ? 8.059 7.185 -11.770 1.00 91.69 102 ASP A C 1
ATOM 818 O O . ASP A 1 102 ? 9.063 7.876 -11.920 1.00 91.69 102 ASP A O 1
ATOM 822 N N . GLY A 1 103 ? 7.978 5.965 -12.309 1.00 92.25 103 GLY A N 1
ATOM 823 C CA . GLY A 1 103 ? 9.063 5.368 -13.098 1.00 92.25 103 GLY A CA 1
ATOM 824 C C . GLY A 1 103 ? 10.315 4.998 -12.291 1.00 92.25 103 GLY A C 1
ATOM 825 O O . GLY A 1 103 ? 11.358 4.749 -12.886 1.00 92.25 103 GLY A O 1
ATOM 826 N N . GLU A 1 104 ? 10.244 4.965 -10.960 1.00 95.62 104 GLU A N 1
ATOM 827 C CA . GLU A 1 104 ? 11.351 4.561 -10.086 1.00 95.62 104 GLU A CA 1
ATOM 828 C C . GLU A 1 104 ? 11.400 3.047 -9.943 1.00 95.62 104 GLU A C 1
ATOM 830 O O . GLU A 1 104 ? 10.478 2.436 -9.423 1.00 95.62 104 GLU A O 1
ATOM 835 N N . ILE A 1 105 ? 12.469 2.399 -10.379 1.00 94.88 105 ILE A N 1
ATOM 836 C CA . ILE A 1 105 ? 12.589 0.941 -10.333 1.00 94.88 105 ILE A CA 1
ATOM 837 C C . ILE A 1 105 ? 13.779 0.570 -9.468 1.00 94.88 105 ILE A C 1
ATOM 839 O O . ILE A 1 105 ? 14.863 1.119 -9.633 1.00 94.88 105 ILE A O 1
ATOM 843 N N . VAL A 1 106 ? 13.582 -0.378 -8.552 1.00 94.75 106 VAL A N 1
ATOM 844 C CA . VAL A 1 106 ? 14.663 -0.904 -7.719 1.00 94.75 106 VAL A CA 1
ATOM 845 C C . VAL A 1 106 ? 15.067 -2.283 -8.217 1.00 94.75 106 VAL A C 1
ATOM 847 O O . VAL A 1 106 ? 14.245 -3.197 -8.275 1.00 94.75 106 VAL A O 1
ATOM 850 N N . VAL A 1 107 ? 16.347 -2.437 -8.544 1.00 94.00 107 VAL A N 1
ATOM 851 C CA . VAL A 1 107 ? 16.954 -3.694 -9.004 1.00 94.00 107 VAL A CA 1
ATOM 852 C C . VAL A 1 107 ? 18.241 -3.977 -8.244 1.00 94.00 107 VAL A C 1
ATOM 854 O O . VAL A 1 107 ? 18.847 -3.073 -7.679 1.00 94.00 107 VAL A O 1
ATOM 857 N N . THR A 1 108 ? 18.685 -5.232 -8.197 1.00 92.81 108 THR A N 1
ATOM 858 C CA . THR A 1 108 ? 20.023 -5.541 -7.673 1.00 92.81 108 THR A CA 1
ATOM 859 C C . THR A 1 108 ? 21.080 -5.225 -8.724 1.00 92.81 108 THR A C 1
ATOM 861 O O . THR A 1 108 ? 20.816 -5.333 -9.923 1.00 92.81 108 THR A O 1
ATOM 864 N N . TYR A 1 109 ? 22.294 -4.884 -8.287 1.00 91.38 109 TYR A N 1
ATOM 865 C CA . TYR A 1 109 ? 23.408 -4.635 -9.205 1.00 91.38 109 TYR A CA 1
ATOM 866 C C . TYR A 1 109 ? 23.649 -5.832 -10.140 1.00 91.38 109 TYR A C 1
ATOM 868 O O . TYR A 1 109 ? 23.758 -5.668 -11.351 1.00 91.38 109 TYR A O 1
ATOM 876 N N . ASN A 1 110 ? 23.623 -7.052 -9.594 1.00 91.00 110 ASN A N 1
ATOM 877 C CA . ASN A 1 110 ? 23.830 -8.281 -10.364 1.00 91.00 110 ASN A CA 1
ATOM 878 C C . ASN A 1 110 ? 22.736 -8.504 -11.419 1.00 91.00 110 ASN A C 1
ATOM 880 O O . ASN A 1 110 ? 23.041 -8.897 -12.542 1.00 91.00 110 ASN A O 1
ATOM 884 N N . ALA A 1 111 ? 21.467 -8.250 -11.074 1.00 90.25 111 ALA A N 1
ATOM 885 C CA . ALA A 1 111 ? 20.371 -8.360 -12.035 1.00 90.25 111 ALA A CA 1
ATOM 886 C C . ALA A 1 111 ? 20.510 -7.313 -13.145 1.00 90.25 111 ALA A C 1
ATOM 888 O O . ALA A 1 111 ? 20.315 -7.636 -14.313 1.00 90.25 111 ALA A O 1
ATOM 889 N N . MET A 1 112 ? 20.905 -6.087 -12.792 1.00 92.38 112 MET A N 1
ATOM 890 C CA . MET A 1 112 ? 21.141 -5.033 -13.774 1.00 92.38 112 MET A CA 1
ATOM 891 C C . MET A 1 112 ? 22.291 -5.390 -14.720 1.00 92.38 112 MET A C 1
ATOM 893 O O . MET A 1 112 ? 22.143 -5.292 -15.934 1.00 92.38 112 MET A O 1
ATOM 897 N N . GLN A 1 113 ? 23.415 -5.871 -14.186 1.00 90.06 113 GLN A N 1
ATOM 898 C CA . GLN A 1 113 ? 24.559 -6.303 -14.987 1.00 90.06 113 GLN A CA 1
ATOM 899 C C . GLN A 1 113 ? 24.186 -7.449 -15.938 1.00 90.06 113 GLN A C 1
ATOM 901 O O . GLN A 1 113 ? 24.549 -7.419 -17.112 1.00 90.06 113 GLN A O 1
ATOM 906 N N . ALA A 1 114 ? 23.400 -8.421 -15.464 1.00 89.62 114 ALA A N 1
ATOM 907 C CA . ALA A 1 114 ? 22.899 -9.510 -16.298 1.00 89.62 114 ALA A CA 1
ATOM 908 C C . ALA A 1 114 ? 21.997 -9.017 -17.448 1.00 89.62 114 ALA A C 1
ATOM 910 O O . ALA A 1 114 ? 22.026 -9.598 -18.529 1.00 89.62 114 ALA A O 1
ATOM 911 N N . MET A 1 115 ? 21.223 -7.943 -17.240 1.00 89.31 115 MET A N 1
ATOM 912 C CA . MET A 1 115 ? 20.388 -7.333 -18.286 1.00 89.31 115 MET A CA 1
ATOM 913 C C . MET A 1 115 ? 21.204 -6.531 -19.308 1.00 89.31 115 MET A C 1
ATOM 915 O O . MET A 1 115 ? 20.885 -6.542 -20.497 1.00 89.31 115 MET A O 1
ATOM 919 N N . LEU A 1 116 ? 22.238 -5.811 -18.864 1.00 89.50 116 LEU A N 1
ATOM 920 C CA . LEU A 1 116 ? 23.026 -4.932 -19.733 1.00 89.50 116 LEU A CA 1
ATOM 921 C C . LEU A 1 116 ? 24.086 -5.674 -20.559 1.00 89.50 116 LEU A C 1
ATOM 923 O O . LEU A 1 116 ? 24.410 -5.231 -21.668 1.00 89.50 116 LEU A O 1
ATOM 927 N N . GLY A 1 117 ? 24.607 -6.793 -20.047 1.00 88.06 117 GLY A N 1
ATOM 928 C CA . GLY A 1 117 ? 25.728 -7.506 -20.654 1.00 88.06 117 GLY A CA 1
ATOM 929 C C . GLY A 1 117 ? 27.000 -6.657 -20.608 1.00 88.06 117 GLY A C 1
ATOM 930 O O . GLY A 1 117 ? 27.447 -6.268 -19.534 1.00 88.06 117 GLY A O 1
ATOM 931 N N . GLU A 1 118 ? 27.573 -6.356 -21.776 1.00 86.94 118 GLU A N 1
ATOM 932 C CA . GLU A 1 118 ? 28.779 -5.517 -21.908 1.00 86.94 118 GLU A CA 1
ATOM 933 C C . GLU A 1 118 ? 28.488 -4.005 -21.898 1.00 86.94 118 GLU A C 1
ATOM 935 O O . GLU A 1 118 ? 29.413 -3.197 -21.828 1.00 86.94 118 GLU A O 1
ATOM 940 N N . ARG A 1 119 ? 27.212 -3.605 -21.985 1.00 88.69 119 ARG A N 1
ATOM 941 C CA . ARG A 1 119 ? 26.804 -2.191 -21.996 1.00 88.69 119 ARG A CA 1
ATOM 942 C C . ARG A 1 119 ? 26.764 -1.604 -20.588 1.00 88.69 119 ARG A C 1
ATOM 944 O O . ARG A 1 119 ? 26.626 -2.319 -19.599 1.00 88.69 119 ARG A O 1
ATOM 951 N N . THR A 1 120 ? 26.809 -0.279 -20.506 1.00 89.31 120 THR A N 1
ATOM 952 C CA . THR A 1 120 ? 26.704 0.466 -19.245 1.00 89.31 120 THR A CA 1
ATOM 953 C C . THR A 1 120 ? 25.371 1.202 -19.138 1.00 89.31 120 THR A C 1
ATOM 955 O O . THR A 1 120 ? 24.704 1.445 -20.142 1.00 89.31 120 THR A O 1
ATOM 958 N N . LEU A 1 121 ? 24.969 1.574 -17.916 1.00 88.44 121 LEU A N 1
ATOM 959 C CA . LEU A 1 121 ? 23.781 2.413 -17.694 1.00 88.44 121 LEU A CA 1
ATOM 960 C C . LEU A 1 121 ? 23.886 3.750 -18.443 1.00 88.44 121 LEU A C 1
ATOM 962 O O . LEU A 1 121 ? 22.903 4.196 -19.033 1.00 88.44 121 LEU A O 1
ATOM 966 N N . ASP A 1 122 ? 25.087 4.329 -18.490 1.00 89.81 122 ASP A N 1
ATOM 967 C CA . ASP A 1 122 ? 25.365 5.606 -19.150 1.00 89.81 122 ASP A CA 1
ATOM 968 C C . ASP A 1 122 ? 25.079 5.563 -20.658 1.00 89.81 122 ASP A C 1
ATOM 970 O O . ASP A 1 122 ? 24.755 6.586 -21.260 1.00 89.81 122 ASP A O 1
ATOM 974 N N . ASP A 1 123 ? 25.147 4.388 -21.290 1.00 88.81 123 ASP A N 1
ATOM 975 C CA . ASP A 1 123 ? 24.797 4.232 -22.705 1.00 88.81 123 ASP A CA 1
ATOM 976 C C . ASP A 1 123 ? 23.303 4.459 -22.965 1.00 88.81 123 ASP A C 1
ATOM 978 O O . ASP A 1 123 ? 22.935 4.937 -24.036 1.00 88.81 123 ASP A O 1
ATOM 982 N N . PHE A 1 124 ? 22.455 4.204 -21.966 1.00 89.62 124 PHE A N 1
ATOM 983 C CA . PHE A 1 124 ? 21.002 4.390 -22.027 1.00 89.62 124 PHE A CA 1
ATOM 984 C C . PHE A 1 124 ? 20.532 5.743 -21.478 1.00 89.62 124 PHE A C 1
ATOM 986 O O . PHE A 1 124 ? 19.328 5.988 -21.412 1.00 89.62 124 PHE A O 1
ATOM 993 N N . MET A 1 125 ? 21.468 6.612 -21.089 1.00 91.62 125 MET A N 1
ATOM 994 C CA . MET A 1 125 ? 21.206 7.978 -20.615 1.00 91.62 125 MET A CA 1
ATOM 995 C C . MET A 1 125 ? 21.534 9.047 -21.672 1.00 91.62 125 MET A C 1
ATOM 997 O O . MET A 1 125 ? 21.295 10.234 -21.460 1.00 91.62 125 MET A O 1
ATOM 1001 N N . LYS A 1 126 ? 22.113 8.651 -22.812 1.00 87.25 126 LYS A N 1
ATOM 1002 C CA . LYS A 1 126 ? 22.555 9.568 -23.873 1.00 87.25 126 LYS A CA 1
ATOM 1003 C C . LYS A 1 126 ? 21.420 9.870 -24.856 1.00 87.25 126 LYS A C 1
ATOM 1005 O O . LYS A 1 126 ? 20.731 8.968 -25.320 1.00 87.25 126 LYS A O 1
ATOM 1010 N N . GLY A 1 127 ? 21.315 11.135 -25.263 1.00 82.56 127 GLY A N 1
ATOM 1011 C CA . GLY A 1 127 ? 20.376 11.593 -26.293 1.00 82.56 127 GLY A CA 1
ATOM 1012 C C . GLY A 1 127 ? 19.067 12.156 -25.734 1.00 82.56 127 GLY A C 1
ATOM 1013 O O . GLY A 1 127 ? 18.823 12.147 -24.533 1.00 82.56 127 GLY A O 1
ATOM 1014 N N . THR A 1 128 ? 18.226 12.688 -26.621 1.00 77.88 128 THR A N 1
ATOM 1015 C CA . THR A 1 128 ? 16.956 13.339 -26.251 1.00 77.88 128 THR A CA 1
ATOM 1016 C C . THR A 1 128 ? 15.817 12.361 -25.969 1.00 77.88 128 THR A C 1
ATOM 1018 O O . THR A 1 128 ? 14.787 12.783 -25.458 1.00 77.88 128 THR A O 1
ATOM 1021 N N . ASP A 1 129 ? 15.985 11.080 -26.313 1.00 85.38 129 ASP A N 1
ATOM 1022 C CA . ASP A 1 129 ? 14.993 10.014 -26.102 1.00 85.38 129 ASP A CA 1
ATOM 1023 C C . ASP A 1 129 ? 15.564 8.882 -25.228 1.00 85.38 129 ASP A C 1
ATOM 1025 O O . ASP A 1 129 ? 15.348 7.696 -25.471 1.00 85.38 129 ASP A O 1
ATOM 1029 N N . ALA A 1 130 ? 16.386 9.260 -24.247 1.00 90.56 130 ALA A N 1
ATOM 1030 C CA . ALA A 1 130 ? 17.057 8.328 -23.356 1.00 90.56 130 ALA A CA 1
ATOM 1031 C C . ALA A 1 130 ? 16.046 7.645 -22.409 1.00 90.56 130 ALA A C 1
ATOM 1033 O O . ALA A 1 130 ? 15.348 8.337 -21.664 1.00 90.56 130 ALA A O 1
ATOM 1034 N N . PRO A 1 131 ? 15.962 6.300 -22.382 1.00 92.19 131 PRO A N 1
ATOM 1035 C CA . PRO A 1 131 ? 15.013 5.593 -21.520 1.00 92.19 131 PRO A CA 1
ATOM 1036 C C . PRO A 1 131 ? 15.361 5.674 -20.025 1.00 92.19 131 PRO A C 1
ATOM 1038 O O . PRO A 1 131 ? 14.480 5.468 -19.188 1.00 92.19 131 PRO A O 1
ATOM 1041 N N . ILE A 1 132 ? 16.620 5.964 -19.672 1.00 94.38 132 ILE A N 1
ATOM 1042 C CA . ILE A 1 132 ? 17.064 6.153 -18.286 1.00 94.38 132 ILE A CA 1
ATOM 1043 C C . ILE A 1 132 ? 17.322 7.641 -18.035 1.00 94.38 132 ILE A C 1
ATOM 1045 O O . ILE A 1 132 ? 18.163 8.253 -18.686 1.00 94.38 132 ILE A O 1
ATOM 1049 N N . LEU A 1 133 ? 16.625 8.203 -17.046 1.00 93.75 133 LEU A N 1
ATOM 1050 C CA . LEU A 1 133 ? 16.774 9.595 -16.608 1.00 93.75 133 LEU A CA 1
ATOM 1051 C C . LEU A 1 133 ? 17.874 9.759 -15.551 1.00 93.75 133 LEU A C 1
ATOM 1053 O O . LEU A 1 133 ? 18.471 10.825 -15.430 1.00 93.75 133 LEU A O 1
ATOM 1057 N N . GLY A 1 134 ? 18.143 8.712 -14.774 1.00 94.50 134 GLY A N 1
ATOM 1058 C CA . GLY A 1 134 ? 19.179 8.708 -13.747 1.00 94.50 134 GLY A CA 1
ATOM 1059 C C . GLY A 1 134 ? 19.166 7.429 -12.921 1.00 94.50 134 GLY A C 1
ATOM 1060 O O . GLY A 1 134 ? 18.226 6.634 -13.006 1.00 94.50 134 GLY A O 1
ATOM 1061 N N . TYR A 1 135 ? 20.206 7.233 -12.115 1.00 95.31 135 TYR A N 1
ATOM 1062 C CA . TYR A 1 135 ? 20.273 6.130 -11.164 1.00 95.31 135 TYR A CA 1
ATOM 1063 C C . TYR A 1 135 ? 21.017 6.520 -9.883 1.00 95.31 135 TYR A C 1
ATOM 1065 O O . TYR A 1 135 ? 21.860 7.414 -9.885 1.00 95.31 135 TYR A O 1
ATOM 1073 N N . GLU A 1 136 ? 20.709 5.824 -8.793 1.00 95.56 136 GLU A N 1
ATOM 1074 C CA . GLU A 1 136 ? 21.317 6.004 -7.474 1.00 95.56 136 GLU A CA 1
ATOM 1075 C C . GLU A 1 136 ? 21.618 4.639 -6.838 1.00 95.56 136 GLU A C 1
ATOM 1077 O O . GLU A 1 136 ? 20.874 3.671 -7.012 1.00 95.56 136 GLU A O 1
ATOM 1082 N N . SER A 1 137 ? 22.716 4.547 -6.083 1.00 95.75 137 SER A N 1
ATOM 1083 C CA . SER A 1 137 ? 23.035 3.350 -5.300 1.00 95.75 137 SER A CA 1
ATOM 1084 C C . SER A 1 137 ? 22.281 3.337 -3.973 1.00 95.75 137 SER A C 1
ATOM 1086 O O . SER A 1 137 ? 22.388 4.260 -3.174 1.00 95.75 137 SER A O 1
ATOM 1088 N N . LEU A 1 138 ? 21.571 2.243 -3.709 1.00 94.88 138 LEU A N 1
ATOM 1089 C CA . LEU A 1 138 ? 20.846 1.992 -2.468 1.00 94.88 138 LEU A CA 1
ATOM 1090 C C . LEU A 1 138 ? 21.557 0.935 -1.610 1.00 94.88 138 LEU A C 1
ATOM 1092 O O . LEU A 1 138 ? 22.355 0.120 -2.085 1.00 94.88 138 LEU A O 1
ATOM 1096 N N . ARG A 1 139 ? 21.196 0.883 -0.322 1.00 89.75 139 ARG A N 1
ATOM 1097 C CA . ARG A 1 139 ? 21.663 -0.163 0.603 1.00 89.75 139 ARG A CA 1
ATOM 1098 C C . ARG A 1 139 ? 21.381 -1.578 0.075 1.00 89.75 139 ARG A C 1
ATOM 1100 O O . ARG A 1 139 ? 20.341 -1.824 -0.544 1.00 89.75 139 ARG A O 1
ATOM 1107 N N . GLY A 1 140 ? 22.268 -2.519 0.403 1.00 87.62 140 GLY A N 1
ATOM 1108 C CA . GLY A 1 140 ? 22.103 -3.941 0.077 1.00 87.62 140 GLY A CA 1
ATOM 1109 C C . GLY A 1 140 ? 22.405 -4.300 -1.382 1.00 87.62 140 GLY A C 1
ATOM 1110 O O . GLY A 1 140 ? 21.757 -5.191 -1.921 1.00 87.62 140 GLY A O 1
ATOM 1111 N N . ASN A 1 141 ? 23.358 -3.610 -2.026 1.00 91.94 141 ASN A N 1
ATOM 1112 C CA . ASN A 1 141 ? 23.744 -3.829 -3.430 1.00 91.94 141 ASN A CA 1
ATOM 1113 C C . ASN A 1 141 ? 22.568 -3.666 -4.417 1.00 91.94 141 ASN A C 1
ATOM 1115 O O . ASN A 1 141 ? 22.375 -4.462 -5.345 1.00 91.94 141 ASN A O 1
ATOM 1119 N N . ARG A 1 142 ? 21.740 -2.645 -4.169 1.00 94.75 142 ARG A N 1
ATOM 1120 C CA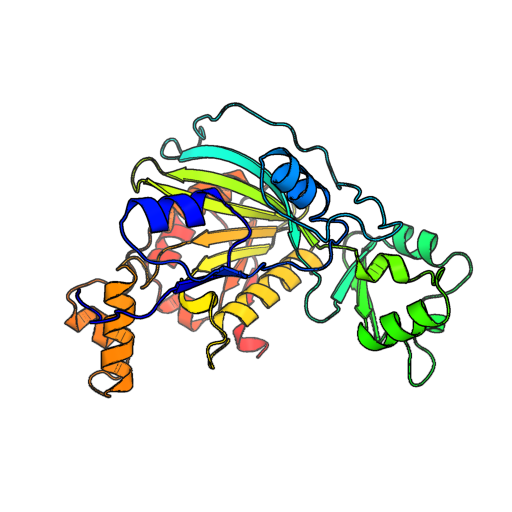 . ARG A 1 142 ? 20.568 -2.300 -4.979 1.00 94.75 142 ARG A CA 1
ATOM 1121 C C . ARG A 1 142 ? 20.795 -0.970 -5.688 1.00 94.75 142 ARG A C 1
ATOM 1123 O O . ARG A 1 142 ? 21.528 -0.121 -5.198 1.00 94.75 142 ARG A O 1
ATOM 1130 N N . LEU A 1 143 ? 20.144 -0.796 -6.826 1.00 95.94 143 LEU A N 1
ATOM 1131 C CA . LEU A 1 143 ? 20.144 0.413 -7.632 1.00 95.94 143 LEU A CA 1
ATOM 1132 C C . LEU A 1 143 ? 18.708 0.907 -7.761 1.00 95.94 143 LEU A C 1
ATOM 1134 O O . LEU A 1 143 ? 17.812 0.121 -8.074 1.00 95.94 143 LEU A O 1
ATOM 1138 N N . LEU A 1 144 ? 18.510 2.198 -7.529 1.00 96.75 144 LEU A N 1
ATOM 1139 C CA . LEU A 1 144 ? 17.315 2.928 -7.922 1.00 96.75 144 LEU A CA 1
ATOM 1140 C C . LEU A 1 144 ? 17.540 3.470 -9.330 1.00 96.75 144 LEU A C 1
ATOM 1142 O O . LEU A 1 144 ? 18.527 4.155 -9.562 1.00 96.75 144 LEU A O 1
ATOM 1146 N N . ILE A 1 145 ? 16.640 3.178 -10.260 1.00 95.75 145 ILE A N 1
ATOM 1147 C CA . ILE A 1 145 ? 16.698 3.644 -11.647 1.00 95.75 145 ILE A CA 1
ATOM 1148 C C . ILE A 1 145 ? 15.450 4.470 -11.916 1.00 95.75 145 ILE A C 1
ATOM 1150 O O . ILE A 1 145 ? 14.335 3.994 -11.712 1.00 95.75 145 ILE A O 1
ATOM 1154 N N . LYS A 1 146 ? 15.626 5.696 -12.403 1.00 95.75 146 LYS A N 1
ATOM 1155 C CA . LYS A 1 146 ? 14.532 6.546 -12.863 1.00 95.75 146 LYS A CA 1
ATOM 1156 C C . LYS A 1 146 ? 14.355 6.356 -14.363 1.00 95.75 146 LYS A C 1
ATOM 1158 O O . LYS A 1 146 ? 15.262 6.665 -15.133 1.00 95.75 146 LYS A O 1
ATOM 1163 N N . LEU A 1 147 ? 13.199 5.850 -14.774 1.00 94.50 147 LEU A N 1
ATOM 1164 C CA . LEU A 1 147 ? 12.876 5.614 -16.177 1.00 94.50 147 LEU A CA 1
ATOM 1165 C C . LEU A 1 147 ? 11.964 6.693 -16.748 1.00 94.50 147 LEU A C 1
ATOM 1167 O O . LEU A 1 147 ? 11.004 7.117 -16.101 1.00 94.50 147 LEU A O 1
ATOM 1171 N N . ASP A 1 148 ? 12.198 7.025 -18.013 1.00 94.06 148 ASP A N 1
ATOM 1172 C CA . ASP A 1 148 ? 11.156 7.568 -18.875 1.00 94.06 148 ASP A CA 1
ATOM 1173 C C . ASP A 1 148 ? 10.429 6.392 -19.539 1.00 94.06 148 ASP A C 1
ATOM 1175 O O . ASP A 1 148 ? 10.920 5.750 -20.472 1.00 94.06 148 ASP A O 1
ATOM 1179 N N . VAL A 1 149 ? 9.238 6.083 -19.021 1.00 89.75 149 VAL A N 1
ATOM 1180 C CA . VAL A 1 149 ? 8.426 4.951 -19.491 1.00 89.75 149 VAL A CA 1
ATOM 1181 C C . VAL A 1 149 ? 8.028 5.120 -20.960 1.00 89.75 149 VAL A C 1
ATOM 1183 O O . VAL A 1 149 ? 7.968 4.129 -21.686 1.00 89.75 149 VAL A O 1
ATOM 1186 N N . ALA A 1 150 ? 7.777 6.351 -21.412 1.00 91.81 150 ALA A N 1
ATOM 1187 C CA . ALA A 1 150 ? 7.363 6.608 -22.785 1.00 91.81 150 ALA A CA 1
ATOM 1188 C C . ALA A 1 150 ? 8.544 6.462 -23.755 1.00 91.81 150 ALA A C 1
ATOM 1190 O O . ALA A 1 150 ? 8.383 5.870 -24.824 1.00 91.81 150 ALA A O 1
ATOM 1191 N N . ALA A 1 151 ? 9.729 6.952 -23.377 1.00 92.44 151 ALA A N 1
ATOM 1192 C CA . ALA A 1 151 ? 10.960 6.750 -24.144 1.00 92.44 151 ALA A CA 1
ATOM 1193 C C . ALA A 1 151 ? 11.325 5.262 -24.236 1.00 92.44 151 ALA A C 1
ATOM 1195 O O . ALA A 1 151 ? 11.595 4.750 -25.322 1.00 92.44 151 ALA A O 1
ATOM 1196 N N . LEU A 1 152 ? 11.225 4.524 -23.123 1.00 90.56 152 LEU A N 1
ATOM 1197 C CA . LEU A 1 152 ? 11.453 3.080 -23.122 1.00 90.56 152 LEU A CA 1
ATOM 1198 C C . LEU A 1 152 ? 10.472 2.337 -24.039 1.00 90.56 152 LEU A C 1
ATOM 1200 O O . LEU A 1 152 ? 10.890 1.457 -24.783 1.00 90.56 152 LEU A O 1
ATOM 1204 N N . GLN A 1 153 ? 9.189 2.705 -24.050 1.00 90.25 153 GLN A N 1
ATOM 1205 C CA . GLN A 1 153 ? 8.213 2.102 -24.966 1.00 90.25 153 GLN A CA 1
ATOM 1206 C C . GLN A 1 153 ? 8.543 2.363 -26.443 1.00 90.25 153 GLN A C 1
ATOM 1208 O O . GLN A 1 153 ? 8.376 1.466 -27.269 1.00 90.25 153 GLN A O 1
ATOM 1213 N N . ARG A 1 154 ? 9.036 3.560 -26.788 1.00 91.25 154 ARG A N 1
ATOM 1214 C CA . ARG A 1 154 ? 9.511 3.858 -28.150 1.00 91.25 154 ARG A CA 1
ATOM 1215 C C . ARG A 1 154 ? 10.738 3.022 -28.513 1.00 91.25 154 ARG A C 1
ATOM 1217 O O . ARG A 1 154 ? 10.782 2.460 -29.605 1.00 91.25 154 ARG A O 1
ATOM 1224 N N . ALA A 1 155 ? 11.688 2.883 -27.590 1.00 88.88 155 ALA A N 1
ATOM 1225 C CA . ALA A 1 155 ? 12.867 2.043 -27.778 1.00 88.88 155 ALA A CA 1
ATOM 1226 C C . ALA A 1 155 ? 12.499 0.554 -27.946 1.00 88.88 155 ALA A C 1
ATOM 1228 O O . ALA A 1 155 ? 13.028 -0.106 -28.835 1.00 88.88 155 ALA A O 1
ATOM 1229 N N . GLU A 1 156 ? 11.542 0.041 -27.162 1.00 88.12 156 GLU A N 1
ATOM 1230 C CA . GLU A 1 156 ? 10.995 -1.322 -27.293 1.00 88.12 156 GLU A CA 1
ATOM 1231 C C . GLU A 1 156 ? 10.320 -1.559 -28.654 1.00 88.12 156 GLU A C 1
ATOM 1233 O O . GLU A 1 156 ? 10.382 -2.665 -29.191 1.00 88.12 156 GLU A O 1
ATOM 1238 N N . ALA A 1 157 ? 9.660 -0.539 -29.212 1.00 88.25 157 ALA A N 1
ATOM 1239 C CA . ALA A 1 157 ? 9.034 -0.631 -30.529 1.00 88.25 157 ALA A CA 1
ATOM 1240 C C . ALA A 1 157 ? 10.070 -0.685 -31.666 1.00 88.25 157 ALA A C 1
ATOM 1242 O O . ALA A 1 157 ? 9.820 -1.326 -32.685 1.00 88.25 157 ALA A O 1
ATOM 1243 N N . ALA A 1 158 ? 11.225 -0.033 -31.491 1.00 89.06 158 ALA A N 1
ATOM 1244 C CA . ALA A 1 158 ? 12.329 -0.060 -32.449 1.00 89.06 158 ALA A CA 1
ATOM 1245 C C . ALA A 1 158 ? 13.185 -1.338 -32.341 1.00 89.06 158 ALA A C 1
ATOM 1247 O O . ALA A 1 158 ? 13.628 -1.865 -33.359 1.00 89.06 158 ALA A O 1
ATOM 1248 N N . ASP A 1 159 ? 13.393 -1.848 -31.124 1.00 87.62 159 ASP A N 1
ATOM 1249 C CA . ASP A 1 159 ? 14.115 -3.091 -30.838 1.00 87.62 159 ASP A CA 1
ATOM 1250 C C . ASP A 1 159 ? 13.284 -3.996 -29.904 1.00 87.62 159 ASP A C 1
ATOM 1252 O O . ASP A 1 159 ? 13.285 -3.815 -28.682 1.00 87.62 159 ASP A O 1
ATOM 1256 N N . PRO A 1 160 ? 12.602 -5.029 -30.436 1.00 82.94 160 PRO A N 1
ATOM 1257 C CA . PRO A 1 160 ? 11.809 -5.953 -29.624 1.00 82.94 160 PRO A CA 1
ATOM 1258 C C . PRO A 1 160 ? 12.599 -6.707 -28.540 1.00 82.94 160 PRO A C 1
ATOM 1260 O O . PRO A 1 160 ? 11.978 -7.194 -27.582 1.00 82.94 160 PRO A O 1
ATOM 1263 N N . ASN A 1 161 ? 13.929 -6.798 -28.685 1.00 85.31 161 ASN A N 1
ATOM 1264 C CA . ASN A 1 161 ? 14.869 -7.439 -27.761 1.00 85.31 161 ASN A CA 1
ATOM 1265 C C . ASN A 1 161 ? 15.627 -6.422 -26.888 1.00 85.31 161 ASN A C 1
ATOM 1267 O O . ASN A 1 161 ? 16.653 -6.764 -26.294 1.00 85.31 161 ASN A O 1
ATOM 1271 N N . HIS A 1 162 ? 15.116 -5.190 -26.780 1.00 87.06 162 HIS A N 1
ATOM 1272 C CA . HIS A 1 162 ? 15.738 -4.138 -25.987 1.00 87.06 162 HIS A CA 1
ATOM 1273 C C . HIS A 1 162 ? 16.022 -4.621 -24.546 1.00 87.06 162 HIS A C 1
ATOM 1275 O O . HIS A 1 162 ? 15.106 -5.090 -23.862 1.00 87.06 162 HIS A O 1
ATOM 1281 N N . PRO A 1 163 ? 17.259 -4.479 -24.028 1.00 87.56 163 PRO A N 1
ATOM 1282 C CA . PRO A 1 163 ? 17.675 -5.063 -22.743 1.00 87.56 163 PRO A CA 1
ATOM 1283 C C . PRO A 1 163 ? 16.864 -4.545 -21.551 1.00 87.56 163 PRO A C 1
ATOM 1285 O O . PRO A 1 163 ? 16.645 -5.259 -20.576 1.00 87.56 163 PRO A O 1
ATOM 1288 N N . LEU A 1 164 ? 16.384 -3.300 -21.634 1.00 89.62 164 LEU A N 1
ATOM 1289 C CA . LEU A 1 164 ? 15.618 -2.659 -20.564 1.00 89.62 164 LEU A CA 1
ATOM 1290 C C . LEU A 1 164 ? 14.123 -3.003 -20.589 1.00 89.62 164 LEU A C 1
ATOM 1292 O O . LEU A 1 164 ? 13.405 -2.606 -19.676 1.00 89.62 164 LEU A O 1
ATOM 1296 N N . LYS A 1 165 ? 13.642 -3.757 -21.588 1.00 86.94 165 LYS A N 1
ATOM 1297 C CA . LYS A 1 165 ? 12.226 -4.142 -21.712 1.00 86.94 165 LYS A CA 1
ATOM 1298 C C . LYS A 1 165 ? 11.699 -4.822 -20.449 1.00 86.94 165 LYS A C 1
ATOM 1300 O O . LYS A 1 165 ? 10.568 -4.592 -20.032 1.00 86.94 165 LYS A O 1
ATOM 1305 N N . ALA A 1 166 ? 12.536 -5.640 -19.808 1.00 85.56 166 ALA A N 1
ATOM 1306 C CA . ALA A 1 166 ? 12.179 -6.336 -18.577 1.00 85.56 166 ALA A CA 1
ATOM 1307 C C . ALA A 1 166 ? 11.875 -5.367 -17.422 1.00 85.56 166 ALA A C 1
ATOM 1309 O O . ALA A 1 166 ? 10.973 -5.642 -16.632 1.00 85.56 166 ALA A O 1
ATOM 1310 N N . LEU A 1 167 ? 12.570 -4.221 -17.353 1.00 88.31 167 LEU A N 1
ATOM 1311 C CA . LEU A 1 167 ? 12.404 -3.243 -16.276 1.00 88.31 167 LEU A CA 1
ATOM 1312 C C . LEU A 1 167 ? 10.964 -2.727 -16.200 1.00 88.31 167 LEU A C 1
ATOM 1314 O O . LEU A 1 167 ? 10.420 -2.620 -15.107 1.00 88.31 167 LEU A O 1
ATOM 1318 N N . ARG A 1 168 ? 10.298 -2.513 -17.343 1.00 86.25 168 ARG A N 1
ATOM 1319 C CA . ARG A 1 168 ? 8.901 -2.047 -17.393 1.00 86.25 168 ARG A CA 1
ATOM 1320 C C . ARG A 1 168 ? 7.915 -2.991 -16.695 1.00 86.25 168 ARG A C 1
ATOM 1322 O O . ARG A 1 168 ? 6.853 -2.552 -16.252 1.00 86.25 168 ARG A O 1
ATOM 1329 N N . PHE A 1 169 ? 8.254 -4.274 -16.600 1.00 84.88 169 PHE A N 1
ATOM 1330 C CA . PHE A 1 169 ? 7.413 -5.299 -15.987 1.00 84.88 169 PHE A CA 1
ATOM 1331 C C . PHE A 1 169 ? 7.823 -5.648 -14.557 1.00 84.88 169 PHE A C 1
ATOM 1333 O O . PHE A 1 169 ? 7.118 -6.429 -13.922 1.00 84.88 169 PHE A O 1
ATOM 1340 N N . LEU A 1 170 ? 8.925 -5.097 -14.035 1.00 89.69 170 LEU A N 1
ATOM 1341 C CA . LEU A 1 170 ? 9.358 -5.379 -12.670 1.00 89.69 170 LEU A CA 1
ATOM 1342 C C . LEU A 1 170 ? 8.412 -4.715 -11.663 1.00 89.69 170 LEU A C 1
ATOM 1344 O O . LEU A 1 170 ? 8.292 -3.489 -11.657 1.00 89.69 170 LEU A O 1
ATOM 1348 N N . PRO A 1 171 ? 7.744 -5.489 -10.792 1.00 93.25 171 PRO A N 1
ATOM 1349 C CA . PRO A 1 171 ? 6.903 -4.929 -9.757 1.00 93.25 171 PRO A CA 1
ATOM 1350 C C . PRO A 1 171 ? 7.716 -4.702 -8.480 1.00 93.25 171 PRO A C 1
ATOM 1352 O O . PRO A 1 171 ? 8.739 -5.343 -8.229 1.00 93.25 171 PRO A O 1
ATOM 1355 N N . TYR A 1 172 ? 7.188 -3.870 -7.593 1.00 95.12 172 TYR A N 1
ATOM 1356 C CA . TYR A 1 172 ? 7.517 -3.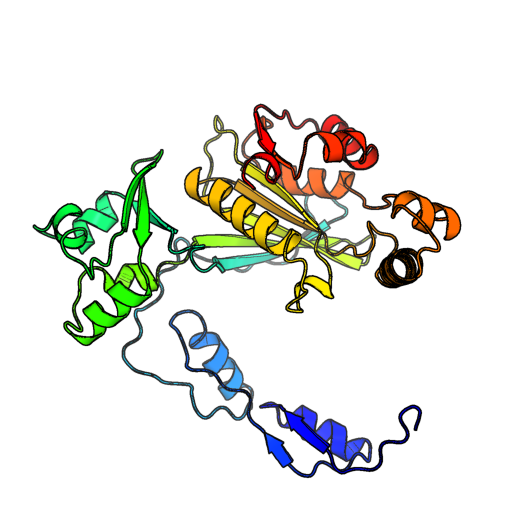970 -6.183 1.00 95.12 172 TYR A CA 1
ATOM 1357 C C . TYR A 1 172 ? 6.719 -5.121 -5.581 1.00 95.12 172 TYR A C 1
ATOM 1359 O O . TYR A 1 172 ? 5.488 -5.087 -5.524 1.00 95.12 172 TYR A O 1
ATOM 1367 N N . TRP A 1 173 ? 7.417 -6.149 -5.115 1.00 95.62 173 TRP A N 1
ATOM 1368 C CA . TRP A 1 173 ? 6.773 -7.256 -4.426 1.00 95.62 173 TRP A CA 1
ATOM 1369 C C . TRP A 1 173 ? 6.480 -6.886 -2.978 1.00 95.62 173 TRP A C 1
ATOM 1371 O O . TRP A 1 173 ? 7.398 -6.629 -2.198 1.00 95.62 173 TRP A O 1
ATOM 1381 N N . PHE A 1 174 ? 5.200 -6.897 -2.621 1.00 97.38 174 PHE A N 1
ATOM 1382 C CA . PHE A 1 174 ? 4.749 -6.844 -1.236 1.00 97.38 174 PHE A CA 1
ATOM 1383 C C . PHE A 1 174 ? 4.070 -8.158 -0.883 1.00 97.38 174 PHE A C 1
ATOM 1385 O O . PHE A 1 174 ? 3.318 -8.713 -1.676 1.00 97.38 174 PHE A O 1
ATOM 1392 N N . ARG A 1 175 ? 4.300 -8.662 0.320 1.00 97.50 175 ARG A N 1
ATOM 1393 C CA . ARG A 1 175 ? 3.532 -9.767 0.873 1.00 97.50 175 ARG A CA 1
ATOM 1394 C C . ARG A 1 175 ? 2.317 -9.216 1.600 1.00 97.50 175 ARG A C 1
ATOM 1396 O O . ARG A 1 175 ? 2.436 -8.371 2.478 1.00 97.50 175 ARG A O 1
ATOM 1403 N N . VAL A 1 176 ? 1.148 -9.711 1.228 1.00 98.00 176 VAL A N 1
ATOM 1404 C CA . VAL A 1 176 ? -0.122 -9.429 1.889 1.00 98.00 176 VAL A CA 1
ATOM 1405 C C . VAL A 1 176 ? -0.301 -10.413 3.033 1.00 98.00 176 VAL A C 1
ATOM 1407 O O . VAL A 1 176 ? -0.046 -11.609 2.879 1.00 98.00 176 VAL A O 1
ATOM 1410 N N . HIS A 1 177 ? -0.769 -9.911 4.163 1.00 97.56 177 HIS A N 1
ATOM 1411 C CA . HIS A 1 177 ? -1.215 -10.675 5.315 1.00 97.56 177 HIS A CA 1
ATOM 1412 C C . HIS A 1 177 ? -2.624 -10.204 5.667 1.00 97.56 177 HIS A C 1
ATOM 1414 O O . HIS A 1 177 ? -2.829 -9.011 5.890 1.00 97.56 177 HIS A O 1
ATOM 1420 N N . VAL A 1 178 ? -3.589 -11.122 5.675 1.00 97.62 178 VAL A N 1
ATOM 1421 C CA . VAL A 1 178 ? -4.997 -10.814 5.961 1.00 97.62 178 VAL A CA 1
ATOM 1422 C C . VAL A 1 178 ? -5.383 -11.427 7.297 1.00 97.62 178 VAL A C 1
ATOM 1424 O O . VAL A 1 178 ? -5.242 -12.638 7.486 1.00 97.62 178 VAL A O 1
ATOM 1427 N N . TYR A 1 179 ? -5.885 -10.593 8.198 1.00 97.19 179 TYR A N 1
ATOM 1428 C CA . TYR A 1 179 ? -6.337 -10.971 9.527 1.00 97.19 179 TYR A CA 1
ATOM 1429 C C . TYR A 1 179 ? -7.814 -10.647 9.676 1.00 97.19 179 TYR A C 1
ATOM 1431 O O . TYR A 1 179 ? -8.201 -9.507 9.466 1.00 97.19 179 TYR A O 1
ATOM 1439 N N . TYR A 1 180 ? -8.616 -11.621 10.085 1.00 96.75 180 TYR A N 1
ATOM 1440 C CA . TYR A 1 180 ? -10.006 -11.385 10.448 1.00 96.75 180 TYR A CA 1
ATOM 1441 C C . TYR A 1 180 ? -10.088 -11.004 11.928 1.00 96.75 180 TYR A C 1
ATOM 1443 O O . TYR A 1 180 ? -9.626 -11.763 12.790 1.00 96.75 180 TYR A O 1
ATOM 1451 N N . ASP A 1 181 ? -10.645 -9.832 12.216 1.00 95.25 181 ASP A N 1
ATOM 1452 C CA . ASP A 1 181 ? -10.887 -9.337 13.566 1.00 95.25 181 ASP A CA 1
ATOM 1453 C C . ASP A 1 181 ? -12.230 -9.863 14.084 1.00 95.25 181 ASP A C 1
ATOM 1455 O O . ASP A 1 181 ? -13.297 -9.455 13.627 1.00 95.25 181 ASP A O 1
ATOM 1459 N N . ILE A 1 182 ? -12.201 -10.754 15.076 1.00 95.38 182 ILE A N 1
ATOM 1460 C CA . ILE A 1 182 ? -13.432 -11.362 15.606 1.00 95.38 182 ILE A CA 1
ATOM 1461 C C . ILE A 1 182 ? -14.300 -10.384 16.411 1.00 95.38 182 ILE A C 1
ATOM 1463 O O . ILE A 1 182 ? -15.455 -10.699 16.689 1.00 95.38 182 ILE A O 1
ATOM 1467 N N . VAL A 1 183 ? -13.749 -9.239 16.829 1.00 93.31 183 VAL A N 1
ATOM 1468 C CA . VAL A 1 183 ? -14.464 -8.240 17.635 1.00 93.31 183 VAL A CA 1
ATOM 1469 C C . VAL A 1 183 ? -15.236 -7.282 16.739 1.00 93.31 183 VAL A C 1
ATOM 1471 O O . VAL A 1 183 ? -16.394 -6.989 17.029 1.00 93.31 183 VAL A O 1
ATOM 1474 N N . THR A 1 184 ? -14.616 -6.791 15.664 1.00 91.44 184 THR A N 1
ATOM 1475 C CA . THR A 1 184 ? -15.277 -5.855 14.737 1.00 91.44 184 THR A CA 1
ATOM 1476 C C . THR A 1 184 ? -15.975 -6.562 13.580 1.00 91.44 184 THR A C 1
ATOM 1478 O O . THR A 1 184 ? -16.915 -6.010 13.019 1.00 91.44 184 THR A O 1
ATOM 1481 N N . GLY A 1 185 ? -15.552 -7.783 13.238 1.00 93.31 185 GLY A N 1
ATOM 1482 C CA . GLY A 1 185 ? -15.989 -8.493 12.036 1.00 93.31 185 GLY A CA 1
ATOM 1483 C C . GLY A 1 185 ? -15.325 -7.994 10.748 1.00 93.31 185 GLY A C 1
ATOM 1484 O O . GLY A 1 185 ? -15.733 -8.405 9.664 1.00 93.31 185 GLY A O 1
ATOM 1485 N N . ASP A 1 186 ? -14.321 -7.120 10.860 1.00 92.06 186 ASP A N 1
ATOM 1486 C CA . ASP A 1 186 ? -13.605 -6.537 9.725 1.00 92.06 186 ASP A CA 1
ATOM 1487 C C . ASP A 1 186 ? -12.273 -7.250 9.460 1.00 92.06 186 ASP A C 1
ATOM 1489 O O . ASP A 1 186 ? -11.664 -7.851 10.349 1.00 92.06 186 ASP A O 1
ATOM 1493 N N . ASP A 1 187 ? -11.770 -7.109 8.234 1.00 94.62 187 ASP A N 1
ATOM 1494 C CA . ASP A 1 187 ? -10.415 -7.525 7.886 1.00 94.62 187 ASP A CA 1
ATOM 1495 C C . ASP A 1 187 ? -9.392 -6.419 8.198 1.00 94.62 187 ASP A C 1
ATOM 1497 O O . ASP A 1 187 ? -9.545 -5.257 7.809 1.00 94.62 187 ASP A O 1
ATOM 1501 N N . LEU A 1 188 ? -8.283 -6.808 8.823 1.00 95.69 188 LEU A N 1
ATOM 1502 C CA . LEU A 1 188 ? -7.067 -6.016 8.945 1.00 95.69 188 LEU A CA 1
ATOM 1503 C C . LEU A 1 188 ? -6.011 -6.558 7.977 1.00 95.69 188 LEU A C 1
ATOM 1505 O O . LEU A 1 188 ? -5.665 -7.741 8.002 1.00 95.69 188 LEU A O 1
ATOM 1509 N N . VAL A 1 189 ? -5.465 -5.681 7.135 1.00 97.19 189 VAL A N 1
ATOM 1510 C CA . VAL A 1 189 ? -4.482 -6.064 6.116 1.00 97.19 189 VAL A CA 1
ATOM 1511 C C . VAL A 1 189 ? -3.130 -5.436 6.423 1.00 97.19 189 VAL A C 1
ATOM 1513 O O . VAL A 1 189 ? -3.019 -4.220 6.585 1.00 97.19 189 VAL A O 1
ATOM 1516 N N . VAL A 1 190 ? -2.089 -6.266 6.454 1.00 97.50 190 VAL A N 1
ATOM 1517 C CA . VAL A 1 190 ? -0.694 -5.828 6.564 1.00 97.50 190 VAL A CA 1
ATOM 1518 C C . VAL A 1 190 ? 0.042 -6.181 5.279 1.00 97.50 190 VAL A C 1
ATOM 1520 O O . VAL A 1 190 ? 0.036 -7.328 4.840 1.00 97.50 190 VAL A O 1
ATOM 1523 N N . LEU A 1 191 ? 0.688 -5.193 4.673 1.00 98.00 191 LEU A N 1
ATOM 1524 C CA . LEU A 1 191 ? 1.606 -5.370 3.557 1.00 98.00 191 LEU A CA 1
ATOM 1525 C C . LEU A 1 191 ? 3.028 -5.338 4.103 1.00 98.00 191 LEU A C 1
ATOM 1527 O O . LEU A 1 191 ? 3.380 -4.377 4.776 1.00 98.00 191 LEU A O 1
ATOM 1531 N N . THR A 1 192 ? 3.856 -6.331 3.807 1.00 97.69 192 THR A N 1
ATOM 1532 C CA . THR A 1 192 ? 5.286 -6.322 4.146 1.00 97.69 192 THR A CA 1
ATOM 1533 C C . THR A 1 192 ? 6.132 -6.326 2.880 1.00 97.69 192 THR A C 1
ATOM 1535 O O . THR A 1 192 ? 5.757 -6.912 1.868 1.00 97.69 192 THR A O 1
ATOM 1538 N N . HIS A 1 193 ? 7.269 -5.643 2.909 1.00 96.75 193 HIS A N 1
ATOM 1539 C CA . HIS A 1 193 ? 8.247 -5.637 1.827 1.00 96.75 193 HIS A CA 1
ATOM 1540 C C . HIS A 1 193 ? 9.612 -6.015 2.381 1.00 96.75 193 HIS A C 1
ATOM 1542 O O . HIS A 1 193 ? 9.978 -5.570 3.469 1.00 96.75 193 HIS A O 1
ATOM 1548 N N . GLY A 1 194 ? 10.360 -6.805 1.611 1.00 93.44 194 GLY A N 1
ATOM 1549 C CA . GLY A 1 194 ? 11.677 -7.291 2.002 1.00 93.44 194 GLY A CA 1
ATOM 1550 C C . GLY A 1 194 ? 11.660 -8.217 3.220 1.00 93.44 194 GLY A C 1
ATOM 1551 O O . GLY A 1 194 ? 10.611 -8.603 3.736 1.00 93.44 194 GLY A O 1
ATOM 1552 N N . LYS A 1 195 ? 12.858 -8.594 3.666 1.00 90.44 195 LYS A N 1
ATOM 1553 C CA . LYS A 1 195 ? 13.087 -9.385 4.879 1.00 90.44 195 LYS A CA 1
ATOM 1554 C C . LYS A 1 195 ? 14.146 -8.660 5.706 1.00 90.44 195 LYS A C 1
ATOM 1556 O O . LYS A 1 195 ? 15.327 -8.844 5.429 1.00 90.44 195 LYS A O 1
ATOM 1561 N N . PRO A 1 196 ? 13.741 -7.767 6.623 1.00 87.69 196 PRO A N 1
ATOM 1562 C CA . PRO A 1 196 ? 14.698 -7.029 7.431 1.00 87.69 196 PRO A CA 1
ATOM 1563 C C . PRO A 1 196 ? 15.442 -7.965 8.384 1.00 87.69 196 PRO A C 1
ATOM 1565 O O . PRO A 1 196 ? 14.841 -8.860 8.983 1.00 87.69 196 PRO A O 1
ATOM 1568 N N . GLU A 1 197 ? 16.736 -7.715 8.551 1.00 88.31 197 GLU A N 1
ATOM 1569 C CA . GLU A 1 197 ? 17.546 -8.395 9.563 1.00 88.31 197 GLU A CA 1
ATOM 1570 C C . GLU A 1 197 ? 17.171 -7.917 10.978 1.00 88.31 197 GLU A C 1
ATOM 1572 O O . GLU A 1 197 ? 16.570 -6.857 11.169 1.00 88.31 197 GLU A O 1
ATOM 1577 N N . SER A 1 198 ? 17.554 -8.680 12.005 1.00 87.12 198 SER A N 1
ATOM 1578 C CA . SER A 1 198 ? 17.188 -8.406 13.408 1.00 87.12 198 SER A CA 1
ATOM 1579 C C . SER A 1 198 ? 17.677 -7.060 13.953 1.00 87.12 198 SER A C 1
ATOM 1581 O O . SER A 1 198 ? 17.077 -6.519 14.881 1.00 87.12 198 SER A O 1
ATOM 1583 N N . TYR A 1 199 ? 18.746 -6.503 13.384 1.00 85.94 199 TYR A N 1
ATOM 1584 C CA . TYR A 1 199 ? 19.300 -5.201 13.761 1.00 85.94 199 TYR A CA 1
ATOM 1585 C C . TYR A 1 199 ? 18.708 -4.034 12.958 1.00 85.94 199 TYR A C 1
ATOM 1587 O O . TYR A 1 199 ? 18.974 -2.872 13.269 1.00 85.94 199 TYR A O 1
ATOM 1595 N N . GLU A 1 200 ? 17.934 -4.312 11.910 1.00 90.19 200 GLU A N 1
ATOM 1596 C CA . GLU A 1 200 ? 17.381 -3.274 11.051 1.00 90.19 200 GLU A CA 1
ATOM 1597 C C . GLU A 1 200 ? 16.123 -2.644 11.651 1.00 90.19 200 GLU A C 1
ATOM 1599 O O . GLU A 1 200 ? 15.407 -3.231 12.467 1.00 90.19 200 GLU A O 1
ATOM 1604 N N . SER A 1 201 ? 15.868 -1.403 11.235 1.00 95.19 201 SER A N 1
ATOM 1605 C CA . SER A 1 201 ? 14.704 -0.618 11.645 1.00 95.19 201 SER A CA 1
ATOM 1606 C C . SER A 1 201 ? 13.809 -0.394 10.425 1.00 95.19 201 SER A C 1
ATOM 1608 O O . SER A 1 201 ? 13.971 0.619 9.737 1.00 95.19 201 SER A O 1
ATOM 1610 N N . PRO A 1 202 ? 12.916 -1.347 10.095 1.00 96.56 202 PRO A N 1
ATOM 1611 C CA . PRO A 1 202 ? 12.068 -1.260 8.909 1.00 96.56 202 PRO A CA 1
ATOM 1612 C C . PRO A 1 202 ? 11.190 -0.004 8.919 1.00 96.56 202 PRO A C 1
ATOM 1614 O O . PRO A 1 202 ? 10.800 0.500 9.979 1.00 96.56 202 PRO A O 1
ATOM 1617 N N . ILE A 1 203 ? 10.864 0.485 7.721 1.00 97.62 203 ILE A N 1
ATOM 1618 C CA . ILE A 1 203 ? 9.971 1.633 7.547 1.00 97.62 203 ILE A CA 1
ATOM 1619 C C . ILE A 1 203 ? 8.520 1.173 7.677 1.00 97.62 203 ILE A C 1
ATOM 1621 O O . ILE A 1 203 ? 8.094 0.218 7.031 1.00 97.62 203 ILE A O 1
ATOM 1625 N N . VAL A 1 204 ? 7.748 1.856 8.515 1.00 97.56 204 VAL A N 1
ATOM 1626 C CA . VAL A 1 204 ? 6.375 1.491 8.856 1.00 97.56 204 VAL A CA 1
ATOM 1627 C C . VAL A 1 204 ? 5.416 2.627 8.535 1.00 97.56 204 VAL A C 1
ATOM 1629 O O . VAL A 1 204 ? 5.678 3.789 8.845 1.00 97.56 204 VAL A O 1
ATOM 1632 N N . ARG A 1 205 ? 4.252 2.278 7.982 1.00 96.44 205 ARG A N 1
ATOM 1633 C CA . ARG A 1 205 ? 3.145 3.204 7.739 1.00 96.44 205 ARG A CA 1
ATOM 1634 C C . ARG A 1 205 ? 1.817 2.616 8.210 1.00 96.44 205 ARG A C 1
ATOM 1636 O O . ARG A 1 205 ? 1.420 1.544 7.772 1.00 96.44 205 ARG A O 1
ATOM 1643 N N . VAL A 1 206 ? 1.071 3.362 9.021 1.00 95.44 206 VAL A N 1
ATOM 1644 C CA . VAL A 1 206 ? -0.361 3.098 9.234 1.00 95.44 206 VAL A CA 1
ATOM 1645 C C . VAL A 1 206 ? -1.147 3.952 8.246 1.00 95.44 206 VAL A C 1
ATOM 1647 O O . VAL A 1 206 ? -1.207 5.177 8.372 1.00 95.44 206 VAL A O 1
ATOM 1650 N N . GLN A 1 207 ? -1.715 3.309 7.233 1.00 93.31 207 GLN A N 1
ATOM 1651 C CA . GLN A 1 207 ? -2.434 3.967 6.155 1.00 93.31 207 GLN A CA 1
ATOM 1652 C C . GLN A 1 207 ? -3.939 3.873 6.393 1.00 93.31 207 GLN A C 1
ATOM 1654 O O . GLN A 1 207 ? -4.507 2.795 6.533 1.00 93.31 207 GLN A O 1
ATOM 1659 N N . SER A 1 208 ? -4.593 5.030 6.436 1.00 89.31 208 SER A N 1
ATOM 1660 C CA . SER A 1 208 ? -6.051 5.103 6.510 1.00 89.31 208 SER A CA 1
ATOM 1661 C C . SER A 1 208 ? -6.634 5.039 5.107 1.00 89.31 208 SER A C 1
ATOM 1663 O O . SER A 1 208 ? -6.293 5.873 4.269 1.00 89.31 208 SER A O 1
ATOM 1665 N N . GLU A 1 209 ? -7.531 4.091 4.878 1.00 87.50 209 GLU A N 1
ATOM 1666 C CA . GLU A 1 209 ? -8.259 3.967 3.623 1.00 87.50 209 GLU A CA 1
ATOM 1667 C C . GLU A 1 209 ? -9.635 4.624 3.714 1.00 87.50 209 GLU A C 1
ATOM 1669 O O . GLU A 1 209 ? -10.262 4.670 4.772 1.00 87.50 209 GLU A O 1
ATOM 1674 N N . SER A 1 210 ? -10.088 5.156 2.581 1.00 85.88 210 SER A N 1
ATOM 1675 C CA . SER A 1 210 ? -11.422 5.725 2.415 1.00 85.88 210 SER A CA 1
ATOM 1676 C C . SER A 1 210 ? -12.018 5.230 1.112 1.00 85.88 210 SER A C 1
ATOM 1678 O O . SER A 1 210 ? -11.319 5.140 0.098 1.00 85.88 210 SER A O 1
ATOM 1680 N N . ILE A 1 211 ? -13.329 4.997 1.093 1.00 85.69 211 ILE A N 1
ATOM 1681 C CA . ILE A 1 211 ? -14.053 4.702 -0.148 1.00 85.69 211 ILE A CA 1
ATOM 1682 C C . ILE A 1 211 ? -13.834 5.779 -1.223 1.00 85.69 211 ILE A C 1
ATOM 1684 O O . ILE A 1 211 ? -13.851 5.473 -2.417 1.00 85.69 211 ILE A O 1
ATOM 1688 N N . LEU A 1 212 ? -13.565 7.027 -0.822 1.00 84.69 212 LEU A N 1
ATOM 1689 C CA . LEU A 1 212 ? -13.353 8.123 -1.763 1.00 84.69 212 LEU A CA 1
ATOM 1690 C C . LEU A 1 212 ? -12.025 8.048 -2.516 1.00 84.69 212 LEU A C 1
ATOM 1692 O O . LEU A 1 212 ? -11.927 8.629 -3.594 1.00 84.69 212 LEU A O 1
ATOM 1696 N N . ASN A 1 213 ? -11.053 7.274 -2.022 1.00 82.19 213 ASN A N 1
ATOM 1697 C CA . ASN A 1 213 ? -9.786 7.033 -2.719 1.00 82.19 213 ASN A CA 1
ATOM 1698 C C . ASN A 1 213 ? -9.986 6.289 -4.059 1.00 82.19 213 ASN A C 1
ATOM 1700 O O . ASN A 1 213 ? -9.071 6.234 -4.875 1.00 82.19 213 ASN A O 1
ATOM 1704 N N . ARG A 1 214 ? -11.177 5.715 -4.301 1.00 83.44 214 ARG A N 1
ATOM 1705 C CA . ARG A 1 214 ? -11.544 5.053 -5.566 1.00 83.44 214 ARG A CA 1
ATOM 1706 C C . ARG A 1 214 ? -11.896 6.029 -6.688 1.00 83.44 214 ARG A C 1
ATOM 1708 O O . ARG A 1 214 ? -11.942 5.619 -7.844 1.00 83.44 214 ARG A O 1
ATOM 1715 N N . PHE A 1 215 ? -12.180 7.287 -6.360 1.00 83.50 215 PHE A N 1
ATOM 1716 C CA . PHE A 1 215 ? -12.575 8.300 -7.332 1.00 83.50 215 PHE A CA 1
ATOM 1717 C C . PHE A 1 215 ? -11.390 9.218 -7.656 1.00 83.50 215 PHE A C 1
ATOM 1719 O O . PHE A 1 215 ? -10.568 9.473 -6.775 1.00 83.50 215 PHE A O 1
ATOM 1726 N N . PRO A 1 216 ? -11.314 9.769 -8.882 1.00 80.75 216 PRO A N 1
ATOM 1727 C CA . PRO A 1 216 ? -10.375 10.835 -9.228 1.00 80.75 216 PRO A CA 1
ATOM 1728 C C . PRO A 1 216 ? -10.824 12.148 -8.567 1.00 80.75 216 PRO A C 1
ATOM 1730 O O . PRO A 1 216 ? -11.396 13.039 -9.198 1.00 80.75 216 PRO A O 1
ATOM 1733 N N . VAL A 1 217 ? -10.662 12.229 -7.248 1.00 79.44 217 VAL A N 1
ATOM 1734 C CA . VAL A 1 217 ? -10.997 13.415 -6.463 1.00 79.44 217 VAL A CA 1
ATOM 1735 C C . VAL A 1 217 ? -9.988 14.523 -6.753 1.00 79.44 217 VAL A C 1
ATOM 1737 O O . VAL A 1 217 ? -8.801 14.276 -6.882 1.00 79.44 217 VAL A O 1
ATOM 1740 N N . LYS A 1 218 ? -10.440 15.781 -6.797 1.00 70.56 218 LYS A N 1
ATOM 1741 C CA . LYS A 1 218 ? -9.556 16.935 -7.069 1.00 70.56 218 LYS A CA 1
ATOM 1742 C C . LYS A 1 218 ? -8.453 17.149 -6.020 1.00 70.56 218 LYS A C 1
ATOM 1744 O O . LYS A 1 218 ? -7.565 17.964 -6.234 1.00 70.56 218 LYS A O 1
ATOM 1749 N N . VAL A 1 219 ? -8.547 16.474 -4.875 1.00 67.62 219 VAL A N 1
ATOM 1750 C CA . VAL A 1 219 ? -7.585 16.548 -3.774 1.00 67.62 219 VAL A CA 1
ATOM 1751 C C . VAL A 1 219 ? -6.972 15.158 -3.614 1.00 67.62 219 VAL A C 1
ATOM 1753 O O . VAL A 1 219 ? -7.488 14.331 -2.866 1.00 67.62 219 VAL A O 1
ATOM 1756 N N . ASP A 1 220 ? -5.888 14.896 -4.345 1.00 63.16 220 ASP A N 1
ATOM 1757 C CA . ASP A 1 220 ? -5.217 13.584 -4.435 1.00 63.16 220 ASP A CA 1
ATOM 1758 C C . ASP A 1 220 ? -4.289 13.260 -3.243 1.00 63.16 220 ASP A C 1
ATOM 1760 O O . ASP A 1 220 ? -3.468 12.342 -3.295 1.00 63.16 220 ASP A O 1
ATOM 1764 N N . ASP A 1 221 ? -4.427 13.984 -2.134 1.00 74.62 221 ASP A N 1
ATOM 1765 C CA . ASP A 1 221 ? -3.457 14.001 -1.036 1.00 74.62 221 ASP A CA 1
ATOM 1766 C C . ASP A 1 221 ? -3.176 12.600 -0.444 1.00 74.62 221 ASP A C 1
ATOM 1768 O O . ASP A 1 221 ? -2.029 12.169 -0.330 1.00 74.62 221 ASP A O 1
ATOM 1772 N N . ASN A 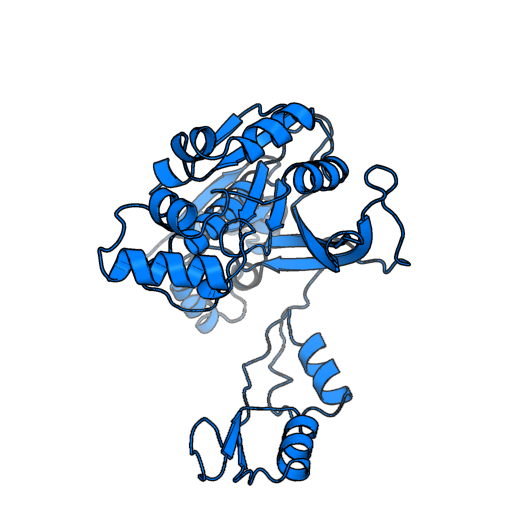1 222 ? -4.214 11.805 -0.153 1.00 80.31 222 ASN A N 1
ATOM 1773 C CA . ASN A 1 222 ? -4.023 10.473 0.439 1.00 80.31 222 ASN A CA 1
ATOM 1774 C C . ASN A 1 222 ? -3.362 9.463 -0.509 1.00 80.31 222 ASN A C 1
ATOM 1776 O O . ASN A 1 222 ? -2.600 8.609 -0.047 1.00 80.31 222 ASN A O 1
ATOM 1780 N N . LYS A 1 223 ? -3.654 9.544 -1.812 1.00 83.44 223 LYS A N 1
ATOM 1781 C CA . LYS A 1 223 ? -3.085 8.645 -2.822 1.00 83.44 223 LYS A CA 1
ATOM 1782 C C . LYS A 1 223 ? -1.599 8.932 -3.006 1.00 83.44 223 LYS A C 1
ATOM 1784 O O . LYS A 1 223 ? -0.798 8.001 -2.970 1.00 83.44 223 LYS A O 1
ATOM 1789 N N . VAL A 1 224 ? -1.239 10.211 -3.120 1.00 87.00 224 VAL A N 1
ATOM 1790 C CA . VAL A 1 224 ? 0.159 10.656 -3.206 1.00 87.00 224 VAL A CA 1
ATOM 1791 C C . VAL A 1 224 ? 0.921 10.257 -1.940 1.00 87.00 224 VAL A C 1
ATOM 1793 O O . VAL A 1 224 ? 2.002 9.678 -2.021 1.00 87.00 224 VAL A O 1
ATOM 1796 N N . LYS A 1 225 ? 0.327 10.453 -0.756 1.00 89.38 225 LYS A N 1
ATOM 1797 C CA . LYS A 1 225 ? 0.917 10.022 0.523 1.00 89.38 225 LYS A CA 1
ATOM 1798 C C . LYS A 1 225 ? 1.163 8.512 0.589 1.00 89.38 225 LYS A C 1
ATOM 1800 O O . LYS A 1 225 ? 2.217 8.084 1.057 1.00 89.38 225 LYS A O 1
ATOM 1805 N N . TYR A 1 226 ? 0.217 7.697 0.119 1.00 91.38 226 TYR A N 1
ATOM 1806 C CA . TYR A 1 226 ? 0.405 6.245 0.035 1.00 91.38 226 TYR A CA 1
ATOM 1807 C C . TYR A 1 226 ? 1.553 5.882 -0.912 1.00 91.38 226 TYR A C 1
ATOM 1809 O O . TYR A 1 226 ? 2.423 5.094 -0.548 1.00 91.38 226 TYR A O 1
ATOM 1817 N N . GLN A 1 227 ? 1.586 6.497 -2.096 1.00 93.19 227 GLN A N 1
ATOM 1818 C CA . GLN A 1 227 ? 2.634 6.274 -3.088 1.00 93.19 227 GLN A CA 1
ATOM 1819 C C . GLN A 1 227 ? 4.031 6.600 -2.539 1.00 93.19 227 GLN A C 1
ATOM 1821 O O . GLN A 1 227 ? 4.939 5.774 -2.640 1.00 93.19 227 GLN A O 1
ATOM 1826 N N . ARG A 1 228 ? 4.179 7.741 -1.859 1.00 94.00 228 ARG A N 1
ATOM 1827 C CA . ARG A 1 228 ? 5.427 8.125 -1.186 1.00 94.00 228 ARG A CA 1
ATOM 1828 C C . ARG A 1 228 ? 5.831 7.135 -0.097 1.00 94.00 228 ARG A C 1
ATOM 1830 O O . ARG A 1 228 ? 6.991 6.745 -0.023 1.00 94.00 228 ARG A O 1
ATOM 1837 N N . ALA A 1 229 ? 4.886 6.673 0.725 1.00 95.44 229 ALA A N 1
ATOM 1838 C CA . ALA A 1 229 ? 5.179 5.667 1.747 1.00 95.44 229 ALA A CA 1
ATOM 1839 C C . ALA A 1 229 ? 5.687 4.347 1.135 1.00 95.44 229 ALA A C 1
ATOM 1841 O O . ALA A 1 229 ? 6.621 3.746 1.667 1.00 95.44 229 ALA A O 1
ATOM 1842 N N . VAL A 1 230 ? 5.112 3.918 0.005 1.00 97.12 230 VAL A N 1
ATOM 1843 C CA . VAL A 1 230 ? 5.594 2.751 -0.751 1.00 97.12 230 VAL A CA 1
ATOM 1844 C C . VAL A 1 230 ? 7.015 2.985 -1.272 1.00 97.12 230 VAL A C 1
ATOM 1846 O O . VAL A 1 230 ? 7.861 2.117 -1.067 1.00 97.12 230 VAL A O 1
ATOM 1849 N N . GLN A 1 231 ? 7.303 4.144 -1.878 1.00 96.31 231 GLN A N 1
ATOM 1850 C CA . GLN A 1 231 ? 8.652 4.504 -2.347 1.00 96.31 231 GLN A CA 1
ATOM 1851 C C . GLN A 1 231 ? 9.676 4.452 -1.210 1.00 96.31 231 GLN A C 1
ATOM 1853 O O . GLN A 1 231 ? 10.670 3.742 -1.327 1.00 96.31 231 GLN A O 1
ATOM 1858 N N . HIS A 1 232 ? 9.401 5.103 -0.073 1.00 96.75 232 HIS A N 1
ATOM 1859 C CA . HIS A 1 232 ? 10.272 5.068 1.110 1.00 96.75 232 HIS A CA 1
ATOM 1860 C C . HIS A 1 232 ? 10.582 3.628 1.544 1.00 96.75 232 HIS A C 1
ATOM 1862 O O . HIS A 1 232 ? 11.747 3.259 1.699 1.00 96.75 232 HIS A O 1
ATOM 1868 N N . ILE A 1 233 ? 9.553 2.781 1.667 1.00 97.25 233 ILE A N 1
ATOM 1869 C CA . ILE A 1 233 ? 9.707 1.369 2.050 1.00 97.25 233 ILE A CA 1
ATOM 1870 C C . ILE A 1 233 ? 10.554 0.589 1.038 1.00 97.25 233 ILE A C 1
ATOM 1872 O O . ILE A 1 233 ? 11.425 -0.184 1.440 1.00 97.25 233 ILE A O 1
ATOM 1876 N N . VAL A 1 234 ? 10.321 0.778 -0.261 1.00 96.94 234 VAL A N 1
ATOM 1877 C CA . VAL A 1 234 ? 11.032 0.060 -1.329 1.00 96.94 234 VAL A CA 1
ATOM 1878 C C . VAL A 1 234 ? 12.482 0.536 -1.455 1.00 96.94 234 VAL A C 1
ATOM 1880 O O . VAL A 1 234 ? 13.395 -0.287 -1.559 1.00 96.94 234 VAL A O 1
ATOM 1883 N N . HIS A 1 235 ? 12.733 1.843 -1.363 1.00 95.81 235 HIS A N 1
ATOM 1884 C CA . HIS A 1 235 ? 14.080 2.417 -1.387 1.00 95.81 235 HIS A CA 1
ATOM 1885 C C . HIS A 1 235 ? 14.893 1.939 -0.182 1.00 95.81 235 HIS A C 1
ATOM 1887 O O . HIS A 1 235 ? 16.023 1.469 -0.336 1.00 95.81 235 HIS A O 1
ATOM 1893 N N . TYR A 1 236 ? 14.292 1.917 1.011 1.00 95.81 236 TYR A N 1
ATOM 1894 C CA . TYR A 1 236 ? 14.914 1.288 2.173 1.00 95.81 236 TYR A CA 1
ATOM 1895 C C . TYR A 1 236 ? 15.056 -0.227 1.989 1.00 95.81 236 TYR A C 1
ATOM 1897 O O . TYR A 1 236 ? 16.066 -0.800 2.365 1.00 95.81 236 TYR A O 1
ATOM 1905 N N . GLY A 1 237 ? 14.117 -0.896 1.326 1.00 95.19 237 GLY A N 1
ATOM 1906 C CA . GLY A 1 237 ? 14.176 -2.329 1.018 1.00 95.19 237 GLY A CA 1
ATOM 1907 C C . GLY A 1 237 ? 13.584 -3.238 2.082 1.00 95.19 237 GLY A C 1
ATOM 1908 O O . GLY A 1 237 ? 13.620 -4.453 1.917 1.00 95.19 237 GLY A O 1
ATOM 1909 N N . ALA A 1 238 ? 13.040 -2.667 3.155 1.00 95.44 238 ALA A N 1
ATOM 1910 C CA . ALA A 1 238 ? 12.289 -3.408 4.152 1.00 95.44 238 ALA A CA 1
ATOM 1911 C C . ALA A 1 238 ? 11.258 -2.523 4.861 1.00 95.44 238 ALA A C 1
ATOM 1913 O O . ALA A 1 238 ? 11.564 -1.414 5.305 1.00 95.44 238 ALA A O 1
ATOM 1914 N N . GLY A 1 239 ? 10.035 -3.014 5.015 1.00 9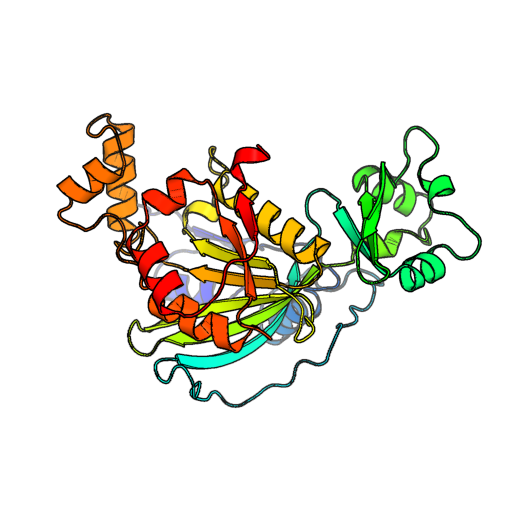7.06 239 GLY A N 1
ATOM 1915 C CA . GLY A 1 239 ? 8.997 -2.225 5.663 1.00 97.06 239 GLY A CA 1
ATOM 1916 C C . GLY A 1 239 ? 7.648 -2.904 5.760 1.00 97.06 239 GLY A C 1
ATOM 1917 O O . GLY A 1 239 ? 7.455 -4.010 5.255 1.00 97.06 239 GLY A O 1
ATOM 1918 N N . ALA A 1 240 ? 6.714 -2.218 6.412 1.00 97.69 240 ALA A N 1
ATOM 1919 C CA . ALA A 1 240 ? 5.343 -2.672 6.560 1.00 97.69 240 ALA A CA 1
ATOM 1920 C C . ALA A 1 240 ? 4.331 -1.525 6.424 1.00 97.69 240 ALA A C 1
ATOM 1922 O O . ALA A 1 240 ? 4.551 -0.417 6.912 1.00 97.69 240 ALA A O 1
ATOM 1923 N N . ILE A 1 241 ? 3.189 -1.804 5.802 1.00 97.75 241 ILE A N 1
ATOM 1924 C CA . ILE A 1 241 ? 2.037 -0.907 5.734 1.00 97.75 241 ILE A CA 1
ATOM 1925 C C . ILE A 1 241 ? 0.844 -1.625 6.349 1.00 97.75 241 ILE A C 1
ATOM 1927 O O . ILE A 1 241 ? 0.485 -2.704 5.890 1.00 97.75 241 ILE A O 1
ATOM 1931 N N . VAL A 1 242 ? 0.202 -1.030 7.350 1.00 97.19 242 VAL A N 1
ATOM 1932 C CA . VAL A 1 242 ? -1.084 -1.522 7.861 1.00 97.19 242 VAL A CA 1
ATOM 1933 C C . VAL A 1 242 ? -2.202 -0.697 7.241 1.00 97.19 242 VAL A C 1
ATOM 1935 O O . VAL A 1 242 ? -2.192 0.529 7.361 1.00 97.19 242 VAL A O 1
ATOM 1938 N N . LEU A 1 243 ? -3.147 -1.357 6.573 1.00 94.75 243 LEU A N 1
ATOM 1939 C CA . LEU A 1 243 ? -4.310 -0.723 5.958 1.00 94.75 243 LEU A CA 1
ATOM 1940 C C . LEU A 1 243 ? -5.476 -0.720 6.946 1.00 94.75 243 LEU A C 1
ATOM 1942 O O . LEU A 1 243 ? -5.890 -1.769 7.436 1.00 94.75 243 LEU A O 1
ATOM 1946 N N . VAL A 1 244 ? -6.012 0.466 7.222 1.00 92.12 244 VAL A N 1
ATOM 1947 C CA . VAL A 1 244 ? -7.131 0.672 8.145 1.00 92.12 244 VAL A CA 1
ATOM 1948 C C . VAL A 1 244 ? -8.339 1.176 7.357 1.00 92.12 244 VAL A C 1
ATOM 1950 O O . VAL A 1 244 ? -8.391 2.351 6.991 1.00 92.12 244 VAL A O 1
ATOM 1953 N N . TYR A 1 245 ? -9.320 0.301 7.120 1.00 87.94 245 TYR A N 1
ATOM 1954 C CA . TYR A 1 245 ? -10.540 0.566 6.334 1.00 87.94 245 TYR A CA 1
ATOM 1955 C C . TYR A 1 245 ? -11.646 1.282 7.128 1.00 87.94 245 TYR A C 1
ATOM 1957 O O . TYR A 1 245 ? -12.826 0.969 7.011 1.00 87.94 245 TYR A O 1
ATOM 1965 N N . GLN A 1 246 ? -11.269 2.250 7.962 1.00 88.56 246 GLN A N 1
ATOM 1966 C CA . GLN A 1 246 ? -12.193 2.939 8.862 1.00 88.56 246 GLN A CA 1
ATOM 1967 C C . GLN A 1 246 ? -12.409 4.384 8.412 1.00 88.56 246 GLN A C 1
ATOM 1969 O O . GLN A 1 246 ? -11.750 5.319 8.887 1.00 88.56 246 GLN A O 1
ATOM 1974 N N . ASP A 1 247 ? -13.363 4.552 7.491 1.00 88.56 247 ASP A N 1
ATOM 1975 C CA . ASP A 1 247 ? -13.825 5.858 7.025 1.00 88.56 247 ASP A CA 1
ATOM 1976 C C . ASP A 1 247 ? -14.263 6.745 8.199 1.00 88.56 247 ASP A C 1
ATOM 1978 O O . ASP A 1 247 ? -14.727 6.279 9.244 1.00 88.56 247 ASP A O 1
ATOM 1982 N N . GLY A 1 248 ? -14.087 8.055 8.034 1.00 86.69 248 GLY A N 1
ATOM 1983 C CA . GLY A 1 248 ? -14.471 9.022 9.058 1.00 86.69 248 GLY A CA 1
ATOM 1984 C C . GLY A 1 248 ? -13.761 8.828 10.397 1.00 86.69 248 GLY A C 1
ATOM 1985 O O . GLY A 1 248 ? -14.368 9.016 11.443 1.00 86.69 248 GLY A O 1
ATOM 1986 N N . ARG A 1 249 ? -12.488 8.407 10.382 1.00 89.44 249 ARG A N 1
ATOM 1987 C CA . ARG A 1 249 ? -11.695 8.162 11.601 1.00 89.44 249 ARG A CA 1
ATOM 1988 C C . ARG A 1 249 ? -12.394 7.186 12.563 1.00 89.44 249 ARG A C 1
ATOM 1990 O O . ARG A 1 249 ? -12.397 7.400 13.768 1.00 89.44 249 ARG A O 1
ATOM 1997 N N . GLY A 1 250 ? -13.013 6.135 12.026 1.00 90.50 250 GLY A N 1
ATOM 1998 C CA . GLY A 1 250 ? -13.747 5.138 12.817 1.00 90.50 250 GLY A CA 1
ATOM 1999 C C . GLY A 1 250 ? -15.213 5.480 13.088 1.00 90.50 250 GLY A C 1
ATOM 2000 O O . GLY A 1 250 ? -15.965 4.592 13.461 1.00 90.50 250 GLY A O 1
ATOM 2001 N N . ALA A 1 251 ? -15.664 6.712 12.825 1.00 91.69 251 ALA A N 1
ATOM 2002 C CA . ALA A 1 251 ? -17.078 7.084 12.955 1.00 91.69 251 ALA A CA 1
ATOM 2003 C C . ALA A 1 251 ? -17.944 6.642 11.752 1.00 91.69 251 ALA A C 1
ATOM 2005 O O . ALA A 1 251 ? -19.155 6.865 11.730 1.00 91.69 251 ALA A O 1
ATOM 2006 N N . GLY A 1 252 ? -17.327 6.034 10.736 1.00 91.19 252 GLY A N 1
ATOM 2007 C CA . GLY A 1 252 ? -17.989 5.516 9.548 1.00 91.19 252 GLY A CA 1
ATOM 2008 C C . GLY A 1 252 ? -18.165 6.550 8.435 1.00 91.19 252 GLY A C 1
ATOM 2009 O O . GLY A 1 252 ? -18.000 7.764 8.602 1.00 91.19 252 GLY A O 1
ATOM 2010 N N . PHE A 1 253 ? -18.536 6.053 7.254 1.00 92.00 253 PHE A N 1
ATOM 2011 C CA . PHE A 1 253 ? -18.666 6.881 6.053 1.00 92.00 253 PHE A CA 1
ATOM 2012 C C . PHE A 1 253 ? -19.791 7.926 6.149 1.00 92.00 253 PHE A C 1
ATOM 2014 O O . PHE A 1 253 ? -19.687 9.006 5.566 1.00 92.00 253 PHE A O 1
ATOM 2021 N N . GLY A 1 254 ? -20.842 7.654 6.930 1.00 93.06 254 GLY A N 1
ATOM 2022 C CA . GLY A 1 254 ? -21.914 8.618 7.191 1.00 93.06 254 GLY A CA 1
ATOM 2023 C C . GLY A 1 254 ? -21.413 9.871 7.914 1.00 93.06 254 GLY A C 1
ATOM 2024 O O . GLY A 1 254 ? -21.639 10.984 7.439 1.00 93.06 254 GLY A O 1
ATOM 2025 N N . ALA A 1 255 ? -20.659 9.704 9.007 1.00 92.81 255 ALA A N 1
ATOM 2026 C CA . ALA A 1 255 ? -20.061 10.823 9.739 1.00 92.81 255 ALA A CA 1
ATOM 2027 C C . ALA A 1 255 ? -19.082 11.616 8.860 1.00 92.81 255 ALA A C 1
ATOM 2029 O O . ALA A 1 255 ? -19.105 12.847 8.850 1.00 92.81 255 ALA A O 1
ATOM 2030 N N . PHE A 1 256 ? -18.278 10.916 8.053 1.00 91.81 256 PHE A N 1
ATOM 2031 C CA . PHE A 1 256 ? -17.391 11.547 7.076 1.00 91.81 256 PHE A CA 1
ATOM 2032 C C . PHE A 1 256 ? -18.143 12.365 6.015 1.00 91.81 256 PHE A C 1
ATOM 2034 O O . PHE A 1 256 ? -17.718 13.463 5.655 1.00 91.81 256 PHE A O 1
ATOM 2041 N N . SER A 1 257 ? -19.281 11.856 5.540 1.00 93.06 257 SER A N 1
ATOM 2042 C CA . SER A 1 257 ? -20.123 12.544 4.557 1.00 93.06 257 SER A CA 1
ATOM 2043 C C . SER A 1 257 ? -20.768 13.799 5.146 1.00 93.06 257 SER A C 1
ATOM 2045 O O . SER A 1 257 ? -20.783 14.844 4.496 1.00 93.06 257 SER A O 1
ATOM 2047 N N . ILE A 1 258 ? -21.250 13.733 6.394 1.00 93.88 258 ILE A N 1
ATOM 2048 C CA . ILE A 1 258 ? -21.816 14.904 7.077 1.00 93.88 258 ILE A CA 1
ATOM 2049 C C . ILE A 1 258 ? -20.732 15.954 7.341 1.00 93.88 258 ILE A C 1
ATOM 2051 O O . ILE A 1 258 ? -20.984 17.136 7.122 1.00 93.88 258 ILE A O 1
ATOM 2055 N N . ASP A 1 259 ? -19.525 15.544 7.746 1.00 93.38 259 ASP A N 1
ATOM 2056 C CA . ASP A 1 259 ? -18.384 16.455 7.902 1.00 93.38 259 ASP A CA 1
ATOM 2057 C C . ASP A 1 259 ? -18.131 17.262 6.623 1.00 93.38 259 ASP A C 1
ATOM 2059 O O . ASP A 1 259 ? -18.130 18.494 6.652 1.00 93.38 259 ASP A O 1
ATOM 2063 N N . ARG A 1 260 ? -18.025 16.580 5.476 1.00 90.81 260 ARG A N 1
ATOM 2064 C CA . ARG A 1 260 ? -17.868 17.244 4.176 1.00 90.81 260 ARG A CA 1
ATOM 2065 C C . ARG A 1 260 ? -19.024 18.181 3.854 1.00 90.81 260 ARG A C 1
ATOM 2067 O O . ARG A 1 260 ? -18.782 19.327 3.492 1.00 90.81 260 ARG A O 1
ATOM 2074 N N . MET A 1 261 ? -20.264 17.733 4.046 1.00 94.31 261 MET A N 1
ATOM 2075 C CA . MET A 1 261 ? -21.450 18.555 3.795 1.00 94.31 261 MET A CA 1
ATOM 2076 C C . MET A 1 261 ? -21.449 19.842 4.638 1.00 94.31 261 MET A C 1
ATOM 2078 O O . MET A 1 261 ? -21.812 20.910 4.141 1.00 94.31 261 MET A O 1
ATOM 2082 N N . LEU A 1 262 ? -21.044 19.763 5.910 1.00 94.50 262 LEU A N 1
ATOM 2083 C CA . LEU A 1 262 ? -20.971 20.923 6.798 1.00 94.50 262 LEU A CA 1
ATOM 2084 C C . LEU A 1 262 ? -19.843 21.880 6.399 1.00 94.50 262 LEU A C 1
ATOM 2086 O O . LEU A 1 262 ? -20.080 23.091 6.360 1.00 94.50 262 LEU A O 1
ATOM 2090 N N . LEU A 1 263 ? -18.662 21.354 6.064 1.00 91.81 263 LEU A N 1
ATOM 2091 C CA . LEU A 1 263 ? -17.513 22.147 5.621 1.00 91.81 263 LEU A CA 1
ATOM 2092 C C . LEU A 1 263 ? -17.796 22.868 4.297 1.00 91.81 263 LEU A C 1
ATOM 2094 O O . LEU A 1 263 ? -17.592 24.076 4.201 1.00 91.81 263 LEU A O 1
ATOM 2098 N N . GLU A 1 264 ? -18.336 22.164 3.300 1.00 91.56 264 GLU A N 1
ATOM 2099 C CA . GLU A 1 264 ? -18.670 22.737 1.987 1.00 91.56 264 GLU A CA 1
ATOM 2100 C C . GLU A 1 264 ? -19.727 23.843 2.084 1.00 91.56 264 GLU A C 1
ATOM 2102 O O . GLU A 1 264 ? -19.699 24.817 1.334 1.00 91.56 264 GLU A O 1
ATOM 2107 N N . ARG A 1 265 ? -20.655 23.728 3.040 1.00 94.75 265 ARG A N 1
ATOM 2108 C CA . ARG A 1 265 ? -21.671 24.755 3.313 1.00 94.75 265 ARG A CA 1
ATOM 2109 C C . ARG A 1 265 ? -21.180 25.862 4.250 1.00 94.75 265 ARG A C 1
ATOM 2111 O O . ARG A 1 265 ? -21.987 26.706 4.639 1.00 94.75 265 ARG A O 1
ATOM 2118 N N . GLY A 1 266 ? -19.907 25.842 4.656 1.00 93.19 266 GLY A N 1
ATOM 2119 C CA . GLY A 1 266 ? -19.327 26.794 5.606 1.00 93.19 266 GLY A CA 1
ATOM 2120 C C . GLY A 1 266 ? -19.999 26.773 6.982 1.00 93.19 266 GLY A C 1
ATOM 2121 O O . GLY A 1 266 ? -19.936 27.753 7.721 1.00 93.19 266 GLY A O 1
ATOM 2122 N N . LYS A 1 267 ? -20.698 25.683 7.326 1.00 93.94 267 LYS A N 1
ATOM 2123 C CA . LYS A 1 267 ? -21.387 25.533 8.615 1.00 93.94 267 LYS A CA 1
ATOM 2124 C C . LYS A 1 267 ? -20.410 25.252 9.746 1.00 93.94 267 LYS A C 1
ATOM 2126 O O . LYS A 1 267 ? -20.744 25.577 10.884 1.00 93.94 267 LYS A O 1
ATOM 2131 N N . THR A 1 268 ? -19.258 24.667 9.442 1.00 93.62 268 THR A N 1
ATOM 2132 C CA . THR A 1 268 ? -18.124 24.423 10.342 1.00 93.62 268 THR A CA 1
ATOM 2133 C C . THR A 1 268 ? -16.835 24.879 9.661 1.00 93.62 268 THR A C 1
ATOM 2135 O O . THR A 1 268 ? -16.777 24.968 8.434 1.00 93.62 268 THR A O 1
ATOM 2138 N N . ARG A 1 269 ? -15.798 25.201 10.446 1.00 89.81 269 ARG A N 1
ATOM 2139 C CA . ARG A 1 269 ? -14.483 25.622 9.917 1.00 89.81 269 ARG A CA 1
ATOM 2140 C C . ARG A 1 269 ? -13.472 24.481 9.856 1.00 89.81 269 ARG A C 1
ATOM 2142 O O . ARG A 1 269 ? -12.509 24.564 9.101 1.00 89.81 269 ARG A O 1
ATOM 2149 N N . THR A 1 270 ? -13.653 23.451 10.679 1.00 89.94 270 THR A N 1
ATOM 2150 C CA . THR A 1 270 ? -12.736 22.309 10.788 1.00 89.94 270 THR A CA 1
ATOM 2151 C C . THR A 1 270 ? -13.505 21.007 10.959 1.00 89.94 270 THR A C 1
ATOM 2153 O O . THR A 1 270 ? -14.607 20.996 11.513 1.00 89.94 270 THR A O 1
ATOM 2156 N N . SER A 1 271 ? -12.890 19.888 10.564 1.00 88.75 271 SER A N 1
ATOM 2157 C CA . SER A 1 271 ? -13.470 18.565 10.809 1.00 88.75 271 SER A CA 1
ATOM 2158 C C . SER A 1 271 ? -13.698 18.301 12.298 1.00 88.75 271 SER A C 1
ATOM 2160 O O . SER A 1 271 ? -14.707 17.720 12.677 1.00 88.75 271 SER A O 1
ATOM 2162 N N . SER A 1 272 ? -12.809 18.763 13.180 1.00 88.69 272 SER A N 1
ATOM 2163 C CA . SER A 1 272 ? -12.984 18.598 14.628 1.00 88.69 272 SER A CA 1
ATOM 2164 C C . SER A 1 272 ? -14.249 19.290 15.148 1.00 88.69 272 SER A C 1
ATOM 2166 O O . SER A 1 272 ? -14.894 18.783 16.064 1.00 88.69 272 SER A O 1
ATOM 2168 N N . GLU A 1 273 ? -14.640 20.424 14.558 1.00 91.31 273 GLU A N 1
ATOM 2169 C CA . GLU A 1 273 ? -15.908 21.088 14.870 1.00 91.31 273 GLU A CA 1
ATOM 2170 C C . GLU A 1 273 ? -17.109 20.274 14.365 1.00 91.31 273 GLU A C 1
ATOM 2172 O O . GLU A 1 273 ? -18.070 20.081 15.111 1.00 91.31 273 GLU A O 1
ATOM 2177 N N . SER A 1 274 ? -17.046 19.744 13.140 1.00 92.50 274 SER A N 1
ATOM 2178 C CA . SER A 1 274 ? -18.101 18.891 12.579 1.00 92.50 274 SER A CA 1
ATOM 2179 C C . SER A 1 274 ? -18.348 17.636 13.419 1.00 92.50 274 SER A C 1
ATOM 2181 O O . SER A 1 274 ? -19.492 17.340 13.753 1.00 92.50 274 SER A O 1
ATOM 2183 N N . TYR A 1 275 ? -17.288 16.929 13.820 1.00 92.31 275 TYR A N 1
ATOM 2184 C CA . TYR A 1 275 ? -17.394 15.707 14.628 1.00 92.31 275 TYR A CA 1
ATOM 2185 C C . TYR A 1 275 ? -17.960 15.999 16.020 1.00 92.31 275 TYR A C 1
ATOM 2187 O O . TYR A 1 275 ? -18.824 15.273 16.507 1.00 92.31 275 TYR A O 1
ATOM 2195 N N . ARG A 1 276 ? -17.576 17.135 16.618 1.00 91.56 276 ARG A N 1
ATOM 2196 C CA . ARG A 1 276 ? -18.161 17.596 17.882 1.00 91.56 276 ARG A CA 1
ATOM 2197 C C . ARG A 1 276 ? -19.664 17.852 17.759 1.00 91.56 276 ARG A C 1
ATOM 2199 O O . ARG A 1 276 ? -20.407 17.477 18.659 1.00 91.56 276 ARG A O 1
ATOM 2206 N N . ARG A 1 277 ? -20.126 18.450 16.653 1.00 92.62 277 ARG A N 1
ATOM 2207 C CA . ARG A 1 277 ? -21.566 18.652 16.392 1.00 92.62 277 ARG A CA 1
ATOM 2208 C C . ARG A 1 277 ? -22.322 17.344 16.180 1.00 92.62 277 ARG A C 1
ATOM 2210 O O . ARG A 1 277 ? -23.494 17.269 16.524 1.00 92.62 277 ARG A O 1
ATOM 2217 N N . LEU A 1 278 ? -21.653 16.334 15.632 1.00 92.12 278 LEU A N 1
ATOM 2218 C CA . LEU A 1 278 ? -22.189 14.982 15.473 1.00 92.12 278 LEU A CA 1
ATOM 2219 C C . LEU A 1 278 ? -22.230 14.188 16.790 1.00 92.12 278 LEU A C 1
ATOM 2221 O O . LEU A 1 278 ? -22.802 13.104 16.815 1.00 92.12 278 LEU A O 1
ATOM 2225 N N . GLY A 1 279 ? -21.640 14.706 17.873 1.00 92.50 279 GLY A N 1
ATOM 2226 C CA . GLY A 1 279 ? -21.595 14.022 19.166 1.00 92.50 279 GLY A CA 1
ATOM 2227 C C . GLY A 1 279 ? -20.643 12.825 19.194 1.00 92.50 279 GLY A C 1
ATOM 2228 O O . GLY A 1 279 ? -20.802 11.944 20.034 1.00 92.50 279 GLY A O 1
ATOM 2229 N N . VAL A 1 280 ? -19.658 12.783 18.292 1.00 90.31 280 VAL A N 1
ATOM 2230 C CA . VAL A 1 280 ? -18.675 11.698 18.195 1.00 90.31 280 VAL A CA 1
ATOM 2231 C C . VAL A 1 280 ? -17.254 12.201 18.481 1.00 90.31 280 VAL A C 1
ATOM 2233 O O . VAL A 1 280 ? -16.920 13.332 18.111 1.00 90.31 280 VAL A O 1
ATOM 2236 N N . PRO A 1 281 ? -16.389 11.383 19.116 1.00 87.62 281 PRO A N 1
ATOM 2237 C CA . PRO A 1 281 ? -14.963 11.673 19.217 1.00 87.62 281 PRO A CA 1
ATOM 2238 C C . PRO A 1 281 ? -14.323 11.934 17.854 1.00 87.62 281 PRO A C 1
ATOM 2240 O O . PRO A 1 281 ? -14.787 11.435 16.827 1.00 87.62 281 PRO A O 1
ATOM 2243 N N . PHE A 1 282 ? -13.236 12.706 17.854 1.00 85.81 282 PHE A N 1
ATOM 2244 C CA . PHE A 1 282 ? -12.538 13.060 16.621 1.00 85.81 282 PHE A CA 1
ATOM 2245 C C . PHE A 1 282 ? -11.892 11.848 15.942 1.00 85.81 282 PHE A C 1
ATOM 2247 O O . PHE A 1 282 ? -11.916 11.773 14.719 1.00 85.81 282 PHE A O 1
ATOM 2254 N N . ASP A 1 283 ? -11.335 10.909 16.706 1.00 90.38 283 ASP A N 1
ATOM 2255 C CA . ASP A 1 283 ? -10.771 9.660 16.196 1.00 90.38 283 ASP A CA 1
ATOM 2256 C C . ASP A 1 283 ? -11.211 8.507 17.108 1.00 90.38 283 ASP A C 1
ATOM 2258 O O . ASP A 1 283 ? -11.008 8.559 18.316 1.00 90.38 283 ASP A O 1
ATOM 2262 N N . GLN A 1 284 ? -11.868 7.500 16.539 1.00 89.88 284 GLN A N 1
ATOM 2263 C CA . GLN A 1 284 ? -12.379 6.315 17.243 1.00 89.88 284 GLN A CA 1
ATOM 2264 C C . GLN A 1 284 ? -11.666 5.033 16.810 1.00 89.88 284 GLN A C 1
ATOM 2266 O O . GLN A 1 284 ? -12.099 3.930 17.141 1.00 89.88 284 GLN A O 1
ATOM 2271 N N . ARG A 1 285 ? -10.604 5.153 16.012 1.00 92.38 285 ARG A N 1
ATOM 2272 C CA . ARG A 1 285 ? -9.903 3.984 15.488 1.00 92.38 285 ARG A CA 1
ATOM 2273 C C . ARG A 1 285 ? -9.130 3.295 16.596 1.00 92.38 285 ARG A C 1
ATOM 2275 O O . ARG A 1 285 ? -8.456 3.935 17.403 1.00 92.38 285 ARG A O 1
ATOM 2282 N N . ASP A 1 286 ? -9.186 1.973 16.583 1.00 91.69 286 ASP A N 1
ATOM 2283 C CA . ASP A 1 286 ? -8.417 1.145 17.498 1.00 91.69 286 ASP A CA 1
ATOM 2284 C C . ASP A 1 286 ? -6.994 0.962 16.957 1.00 91.69 286 ASP A C 1
ATOM 2286 O O . ASP A 1 286 ? -6.699 0.058 16.179 1.00 91.69 286 ASP A O 1
ATOM 2290 N N . TYR A 1 287 ? -6.091 1.861 17.342 1.00 94.44 287 TYR A N 1
ATOM 2291 C CA . TYR A 1 287 ? -4.683 1.745 16.962 1.00 94.44 287 TYR A CA 1
ATOM 2292 C C . TYR A 1 287 ? -3.918 0.721 17.803 1.00 94.44 287 TYR A C 1
ATOM 2294 O O . TYR A 1 287 ? -2.844 0.278 17.395 1.00 94.44 287 TYR A O 1
ATOM 2302 N N . THR A 1 288 ? -4.446 0.326 18.962 1.00 92.75 288 THR A N 1
ATOM 2303 C CA . THR A 1 288 ? -3.801 -0.668 19.825 1.00 92.75 288 THR A CA 1
ATOM 2304 C C . THR A 1 288 ? -3.716 -1.999 19.092 1.00 92.75 288 THR A C 1
ATOM 2306 O O . THR A 1 288 ? -2.632 -2.580 19.009 1.00 92.75 288 THR A O 1
ATOM 2309 N N . CYS A 1 289 ? -4.819 -2.425 18.471 1.00 91.12 289 CYS A N 1
ATOM 2310 C CA . CYS A 1 289 ? -4.859 -3.666 17.702 1.00 91.12 289 CYS A CA 1
ATOM 2311 C C . CYS A 1 289 ? -3.970 -3.600 16.441 1.00 91.12 289 CYS A C 1
ATOM 2313 O O . CYS A 1 289 ? -3.258 -4.556 16.129 1.00 91.12 289 CYS A O 1
ATOM 2315 N N . VAL A 1 290 ? -3.913 -2.435 15.779 1.00 94.38 290 VAL A N 1
ATOM 2316 C CA . VAL A 1 290 ? -3.030 -2.174 14.629 1.00 94.38 290 VAL A CA 1
ATOM 2317 C C . VAL A 1 290 ? -1.568 -2.411 15.000 1.00 94.38 290 VAL A C 1
ATOM 2319 O O . VAL A 1 290 ? -0.861 -3.147 14.308 1.00 94.38 290 VAL A O 1
ATOM 2322 N N . PHE A 1 291 ? -1.102 -1.818 16.103 1.00 94.88 291 PHE A N 1
ATOM 2323 C CA . PHE A 1 291 ? 0.279 -1.998 16.545 1.00 94.88 291 PHE A CA 1
ATOM 2324 C C . PHE A 1 291 ? 0.545 -3.400 17.097 1.00 94.88 291 PHE A C 1
ATOM 2326 O O . PHE A 1 291 ? 1.667 -3.892 16.991 1.00 94.88 291 PHE A O 1
ATOM 2333 N N . GLU A 1 292 ? -0.454 -4.070 17.668 1.00 91.94 292 GLU A N 1
ATOM 2334 C CA . GLU A 1 292 ? -0.335 -5.453 18.132 1.00 91.94 292 GLU A CA 1
ATOM 2335 C C . GLU A 1 292 ? -0.034 -6.423 16.987 1.00 91.94 292 GLU A C 1
ATOM 2337 O O . GLU A 1 292 ? 0.960 -7.153 17.050 1.00 91.94 292 GLU A O 1
ATOM 2342 N N . VAL A 1 293 ? -0.814 -6.360 15.905 1.00 94.25 293 VAL A N 1
ATOM 2343 C CA . VAL A 1 293 ? -0.594 -7.190 14.712 1.00 94.25 293 VAL A CA 1
ATOM 2344 C C . VAL A 1 293 ? 0.695 -6.794 14.004 1.00 94.25 293 VAL A C 1
ATOM 2346 O O . VAL A 1 293 ? 1.493 -7.662 13.653 1.00 94.25 293 VAL A O 1
ATOM 2349 N N . LEU A 1 294 ? 0.965 -5.495 13.855 1.00 94.19 294 LEU A N 1
ATOM 2350 C CA . LEU A 1 294 ? 2.197 -5.011 13.233 1.00 94.19 294 LEU A CA 1
ATOM 2351 C C . LEU A 1 294 ? 3.451 -5.562 13.926 1.00 94.19 294 LEU A C 1
ATOM 2353 O O . LEU A 1 294 ? 4.371 -6.007 13.246 1.00 94.19 294 LEU A O 1
ATOM 2357 N N . LYS A 1 295 ? 3.482 -5.602 15.265 1.00 91.69 295 LYS A N 1
ATOM 2358 C CA . LYS A 1 295 ? 4.613 -6.155 16.035 1.00 91.69 295 LYS A CA 1
ATOM 2359 C C . LYS A 1 295 ? 4.950 -7.597 15.658 1.00 91.69 295 LYS A C 1
ATOM 2361 O O . LYS A 1 295 ? 6.111 -7.972 15.774 1.00 91.69 295 LYS A O 1
ATOM 2366 N N . SER A 1 296 ? 3.976 -8.392 15.215 1.00 90.38 296 SER A N 1
ATOM 2367 C CA . SER A 1 296 ? 4.215 -9.779 14.790 1.00 90.38 296 SER A CA 1
ATOM 2368 C C . SER A 1 296 ? 5.003 -9.893 13.476 1.00 90.38 296 SER A C 1
ATOM 2370 O O . SER A 1 296 ? 5.565 -10.948 13.193 1.00 90.38 296 SER A O 1
ATOM 2372 N N . HIS A 1 297 ? 5.086 -8.806 12.702 1.00 92.06 297 HIS A N 1
ATOM 2373 C CA . HIS A 1 297 ? 5.787 -8.737 11.417 1.00 92.06 297 HIS A CA 1
ATOM 2374 C C . HIS A 1 297 ? 7.150 -8.047 11.481 1.00 92.06 297 HIS A C 1
ATOM 2376 O O . HIS A 1 297 ? 7.848 -7.980 10.470 1.00 92.06 297 HIS A O 1
ATOM 2382 N N . LEU A 1 298 ? 7.523 -7.497 12.635 1.00 91.06 298 LEU A N 1
ATOM 2383 C CA . LEU A 1 298 ? 8.755 -6.735 12.787 1.00 91.06 298 LEU A CA 1
ATOM 2384 C C . LEU A 1 298 ? 9.838 -7.614 13.423 1.00 91.06 298 LEU A C 1
ATOM 2386 O O . LEU A 1 298 ? 9.558 -8.314 14.398 1.00 91.06 298 LEU A O 1
ATOM 2390 N N . PRO A 1 299 ? 11.080 -7.572 12.915 1.00 86.19 299 PRO A N 1
ATOM 2391 C CA . PRO A 1 299 ? 12.165 -8.392 13.450 1.00 86.19 299 PRO A CA 1
ATOM 2392 C C . PRO A 1 299 ? 12.697 -7.839 14.781 1.00 86.19 299 PRO A C 1
ATOM 2394 O O . PRO A 1 299 ? 13.294 -8.567 15.571 1.00 86.19 299 PRO A O 1
ATOM 2397 N N . SER A 1 300 ? 12.481 -6.544 15.031 1.00 89.31 300 SER A N 1
ATOM 2398 C CA . SER A 1 300 ? 12.941 -5.808 16.202 1.00 89.31 300 SER A CA 1
ATOM 2399 C C . SER A 1 300 ? 11.861 -4.829 16.671 1.00 89.31 300 SER A C 1
ATOM 2401 O O . SER A 1 300 ? 10.838 -4.626 16.012 1.00 89.31 300 SER A O 1
ATOM 2403 N N . ARG A 1 301 ? 12.074 -4.212 17.838 1.00 91.62 301 ARG A N 1
ATOM 2404 C CA . ARG A 1 301 ? 11.198 -3.140 18.338 1.00 91.62 301 ARG A CA 1
ATOM 2405 C C . ARG A 1 301 ? 11.505 -1.783 17.708 1.00 91.62 301 ARG A C 1
ATOM 2407 O O . ARG A 1 301 ? 10.690 -0.879 17.859 1.00 91.62 301 ARG A O 1
ATOM 2414 N N . ASN A 1 302 ? 12.644 -1.636 17.034 1.00 95.62 302 ASN A N 1
ATOM 2415 C CA . ASN A 1 302 ? 13.052 -0.376 16.429 1.00 95.62 302 ASN A CA 1
ATOM 2416 C C . ASN A 1 302 ? 12.411 -0.232 15.048 1.00 95.62 302 ASN A C 1
ATOM 2418 O O . ASN A 1 302 ? 12.512 -1.128 14.212 1.00 95.62 302 ASN A O 1
ATOM 2422 N N . ILE A 1 303 ? 11.764 0.902 14.803 1.00 96.56 303 ILE A N 1
ATOM 2423 C CA . ILE A 1 303 ? 11.097 1.203 13.534 1.00 96.56 303 ILE A CA 1
ATOM 2424 C C . ILE A 1 303 ? 11.377 2.632 13.090 1.00 96.56 303 ILE A C 1
ATOM 2426 O O . ILE A 1 303 ? 11.674 3.510 13.900 1.00 96.56 303 ILE A O 1
ATOM 2430 N N . GLN A 1 304 ? 11.215 2.876 11.796 1.00 97.19 304 GLN A N 1
ATOM 2431 C CA . GLN A 1 304 ? 11.131 4.225 11.247 1.00 97.19 304 GLN A CA 1
ATOM 2432 C C . GLN A 1 304 ? 9.678 4.488 10.859 1.00 97.19 304 GLN A C 1
ATOM 2434 O O . GLN A 1 304 ? 9.098 3.718 10.099 1.00 97.19 304 GLN A O 1
ATOM 2439 N N . MET A 1 305 ? 9.061 5.533 11.403 1.00 96.12 305 MET A N 1
ATOM 2440 C CA . MET A 1 305 ? 7.622 5.758 11.253 1.00 96.12 305 MET A CA 1
ATOM 2441 C C . MET A 1 305 ? 7.332 6.828 10.201 1.00 96.12 305 MET A C 1
ATOM 2443 O O . MET A 1 305 ? 7.806 7.957 10.317 1.00 96.12 305 MET A O 1
ATOM 2447 N N . VAL A 1 306 ? 6.489 6.496 9.222 1.00 95.44 306 VAL A N 1
ATOM 2448 C CA . VAL A 1 306 ? 6.013 7.429 8.192 1.00 95.44 306 VAL A CA 1
ATOM 2449 C C . VAL A 1 306 ? 4.707 8.091 8.631 1.00 95.44 306 VAL A C 1
ATOM 2451 O O . VAL A 1 306 ? 3.647 7.458 8.685 1.00 95.44 306 VAL A O 1
ATOM 2454 N N . MET A 1 307 ? 4.743 9.401 8.862 1.00 91.81 307 MET A N 1
ATOM 2455 C CA . MET A 1 307 ? 3.577 10.228 9.184 1.00 91.81 307 MET A CA 1
ATOM 2456 C C . MET A 1 307 ? 3.339 11.309 8.128 1.00 91.81 307 MET A C 1
ATOM 2458 O O . MET A 1 307 ? 4.200 11.614 7.316 1.00 91.81 307 MET A O 1
ATOM 2462 N N . ASN A 1 308 ? 2.137 11.890 8.114 1.00 86.94 308 ASN A N 1
ATOM 2463 C CA . ASN A 1 308 ? 1.839 12.991 7.192 1.00 86.94 308 ASN A CA 1
ATOM 2464 C C . ASN A 1 308 ? 2.616 14.249 7.587 1.00 86.94 308 ASN A C 1
ATOM 2466 O O . ASN A 1 308 ? 3.369 14.782 6.785 1.00 86.94 308 ASN A O 1
ATOM 2470 N N . SER A 1 309 ? 2.481 14.667 8.844 1.00 84.94 309 SER A N 1
ATOM 2471 C CA . SER A 1 309 ? 3.166 15.837 9.392 1.00 84.94 309 SER A CA 1
ATOM 2472 C C . SER A 1 309 ? 3.385 15.720 10.895 1.00 84.94 309 SER A C 1
ATOM 2474 O O . SER A 1 309 ? 2.668 14.958 11.555 1.00 84.94 309 SER A O 1
ATOM 2476 N N . PRO A 1 310 ? 4.302 16.523 11.466 1.00 82.94 310 PRO A N 1
ATOM 2477 C CA . PRO A 1 310 ? 4.476 16.618 12.914 1.00 82.94 310 PRO A CA 1
ATOM 2478 C C . PRO A 1 310 ? 3.171 16.990 13.636 1.00 82.94 310 PRO A C 1
ATOM 2480 O O . PRO A 1 310 ? 2.822 16.394 14.652 1.00 82.94 310 PRO A O 1
ATOM 2483 N N . ASN A 1 311 ? 2.378 17.899 13.055 1.00 81.50 311 ASN A N 1
ATOM 2484 C CA . ASN A 1 311 ? 1.079 18.309 13.601 1.00 81.50 311 ASN A CA 1
ATOM 2485 C C . ASN A 1 311 ? 0.076 17.148 13.687 1.00 81.50 311 ASN A C 1
ATOM 2487 O O . ASN A 1 311 ? -0.726 17.089 14.620 1.00 81.50 311 ASN A O 1
ATOM 2491 N N . SER A 1 312 ? 0.139 16.196 12.749 1.00 76.62 312 SER A N 1
ATOM 2492 C CA . SER A 1 312 ? -0.722 15.008 12.771 1.00 76.62 312 SER A CA 1
ATOM 2493 C C . SER A 1 312 ? -0.474 14.130 14.001 1.00 76.62 312 SER A C 1
ATOM 2495 O O . SER A 1 312 ? -1.399 13.466 14.460 1.00 76.62 312 SER A O 1
ATOM 2497 N N . MET A 1 313 ? 0.752 14.115 14.534 1.00 75.19 313 MET A N 1
ATOM 2498 C CA . MET A 1 313 ? 1.096 13.370 15.748 1.00 75.19 313 MET A CA 1
ATOM 2499 C C . MET A 1 313 ? 0.455 14.000 16.988 1.00 75.19 313 MET A C 1
ATOM 2501 O O . MET A 1 313 ? -0.067 13.289 17.839 1.00 75.19 313 MET A O 1
ATOM 2505 N N . VAL A 1 314 ? 0.428 15.334 17.053 1.00 72.50 314 VAL A N 1
ATOM 2506 C CA . VAL A 1 314 ? -0.183 16.082 18.165 1.00 72.50 314 VAL A CA 1
ATOM 2507 C C . VAL A 1 314 ? -1.707 15.934 18.172 1.00 72.50 314 VAL A C 1
ATOM 2509 O O . VAL A 1 314 ? -2.316 15.831 19.230 1.00 72.50 314 VAL A O 1
ATOM 2512 N N . GLN A 1 315 ? -2.337 15.899 16.994 1.00 73.81 315 GLN A N 1
ATOM 2513 C CA . GLN A 1 315 ? -3.797 15.809 16.873 1.00 73.81 315 GLN A CA 1
ATOM 2514 C C . GLN A 1 315 ? -4.369 14.405 17.121 1.00 73.81 315 GLN A C 1
ATOM 2516 O O . GLN A 1 315 ? -5.574 14.278 17.320 1.00 73.81 315 GLN A O 1
ATOM 2521 N N . LYS A 1 316 ? -3.540 13.356 17.065 1.00 82.38 316 LYS A N 1
ATOM 2522 C CA . LYS A 1 316 ? -3.965 11.954 17.187 1.00 82.38 316 LYS A CA 1
ATOM 2523 C C . LYS A 1 316 ? -3.476 11.353 18.502 1.00 82.38 316 LYS A C 1
ATOM 2525 O O . LYS A 1 316 ? -2.582 10.505 18.516 1.00 82.38 316 LYS A O 1
ATOM 2530 N N . SER A 1 317 ? -4.067 11.791 19.608 1.00 84.88 317 SER A N 1
ATOM 2531 C CA . SER A 1 317 ? -3.747 11.304 20.956 1.00 84.88 317 SER A CA 1
ATOM 2532 C C . SER A 1 317 ? -3.850 9.784 21.084 1.00 84.88 317 SER A C 1
ATOM 2534 O O . SER A 1 317 ? -2.973 9.153 21.666 1.00 84.88 317 SER A O 1
ATOM 2536 N N . GLU A 1 318 ? -4.881 9.191 20.491 1.00 88.56 318 GLU A N 1
ATOM 2537 C CA . GLU A 1 318 ? -5.175 7.760 20.505 1.00 88.56 318 GLU A CA 1
ATOM 2538 C C . GLU A 1 318 ? -4.069 6.976 19.790 1.00 88.56 318 GLU A C 1
ATOM 2540 O O . GLU A 1 318 ? -3.609 5.947 20.279 1.00 88.56 318 GLU A O 1
ATOM 2545 N N . TYR A 1 319 ? -3.580 7.510 18.666 1.00 91.56 319 TYR A N 1
ATOM 2546 C CA . TYR A 1 319 ? -2.466 6.935 17.915 1.00 91.56 319 TYR A CA 1
ATOM 2547 C C . TYR A 1 319 ? -1.168 6.972 18.720 1.00 91.56 319 TYR A C 1
ATOM 2549 O O . TYR A 1 319 ? -0.487 5.956 18.843 1.00 91.56 319 TYR A O 1
ATOM 2557 N N . ALA A 1 320 ? -0.824 8.140 19.273 1.00 90.06 320 ALA A N 1
ATOM 2558 C CA . ALA A 1 320 ? 0.396 8.318 20.054 1.00 90.06 320 ALA A CA 1
ATOM 2559 C C . ALA A 1 320 ? 0.383 7.449 21.321 1.00 90.06 320 ALA A C 1
ATOM 2561 O O . ALA A 1 320 ? 1.386 6.817 21.652 1.00 90.06 320 ALA A O 1
ATOM 2562 N N . HIS A 1 321 ? -0.765 7.366 21.998 1.00 91.44 321 HIS A N 1
ATOM 2563 C CA . HIS A 1 321 ? -0.945 6.505 23.159 1.00 91.44 321 HIS A CA 1
ATOM 2564 C C . HIS A 1 321 ? -0.756 5.028 22.799 1.00 91.44 321 HIS A C 1
ATOM 2566 O O . HIS A 1 321 ? 0.042 4.345 23.440 1.00 91.44 321 HIS A O 1
ATOM 2572 N N . ALA A 1 322 ? -1.425 4.550 21.745 1.00 93.88 322 ALA A N 1
ATOM 2573 C CA . ALA A 1 322 ? -1.309 3.165 21.300 1.00 93.88 322 ALA A CA 1
ATOM 2574 C C . ALA A 1 322 ? 0.120 2.814 20.852 1.00 93.88 322 ALA A C 1
ATOM 2576 O O . ALA A 1 322 ? 0.627 1.747 21.193 1.00 93.88 322 ALA A O 1
ATOM 2577 N N . LEU A 1 323 ? 0.800 3.723 20.145 1.00 93.56 323 LEU A N 1
ATOM 2578 C CA . LEU A 1 323 ? 2.192 3.545 19.737 1.00 93.56 323 LEU A CA 1
ATOM 2579 C C . LEU A 1 323 ? 3.116 3.410 20.954 1.00 93.56 323 LEU A C 1
ATOM 2581 O O . LEU A 1 323 ? 3.886 2.453 21.023 1.00 93.56 323 LEU A O 1
ATOM 2585 N N . ASN A 1 324 ? 2.994 4.298 21.942 1.00 91.75 324 ASN A N 1
ATOM 2586 C CA . ASN A 1 324 ? 3.792 4.238 23.169 1.00 91.75 324 ASN A CA 1
ATOM 2587 C C . ASN A 1 324 ? 3.511 2.957 23.971 1.00 91.75 324 ASN A C 1
ATOM 2589 O O . ASN A 1 324 ? 4.439 2.284 24.415 1.00 91.75 324 ASN A O 1
ATOM 2593 N N . ALA A 1 325 ? 2.237 2.577 24.107 1.00 93.31 325 ALA A N 1
ATOM 2594 C CA . ALA A 1 325 ? 1.829 1.357 24.800 1.00 93.31 325 ALA A CA 1
ATOM 2595 C C . ALA A 1 325 ? 2.272 0.077 24.068 1.00 93.31 325 ALA A C 1
ATOM 2597 O O . ALA A 1 325 ? 2.440 -0.975 24.685 1.00 93.31 325 ALA A O 1
ATOM 2598 N N . SER A 1 326 ? 2.490 0.149 22.752 1.00 92.75 326 SER A N 1
ATOM 2599 C CA . SER A 1 326 ? 2.883 -1.010 21.951 1.00 92.75 326 SER A CA 1
ATOM 2600 C C . SER A 1 326 ? 4.280 -1.545 22.298 1.00 92.75 326 SER A C 1
ATOM 2602 O O . SER A 1 326 ? 4.536 -2.732 22.062 1.00 92.75 326 SER A O 1
ATOM 2604 N N . GLY A 1 327 ? 5.158 -0.698 22.852 1.00 92.50 327 GLY A N 1
ATOM 2605 C CA . GLY A 1 327 ? 6.570 -0.998 23.107 1.00 92.50 327 GLY A CA 1
ATOM 2606 C C . GLY A 1 327 ? 7.463 -0.923 21.861 1.00 92.50 327 GLY A C 1
ATOM 2607 O O . GLY A 1 327 ? 8.578 -1.444 21.881 1.00 92.50 327 GLY A O 1
ATOM 2608 N N . LEU A 1 328 ? 6.975 -0.335 20.765 1.00 94.25 328 LEU A N 1
ATOM 2609 C CA . LEU A 1 328 ? 7.781 -0.004 19.589 1.00 94.25 328 LEU A CA 1
ATOM 2610 C C . LEU A 1 328 ? 8.576 1.282 19.838 1.00 94.25 328 LEU A C 1
ATOM 2612 O O . LEU A 1 328 ? 8.045 2.263 20.353 1.00 94.25 328 LEU A O 1
ATOM 2616 N N . ASN A 1 329 ? 9.842 1.278 19.436 1.00 95.31 329 ASN A N 1
ATOM 2617 C CA . ASN A 1 329 ? 10.743 2.416 19.532 1.00 95.31 329 ASN A CA 1
ATOM 2618 C C . ASN A 1 329 ? 10.914 3.057 18.151 1.00 95.31 329 ASN A C 1
ATOM 2620 O O . ASN A 1 329 ? 11.452 2.438 17.231 1.00 95.31 329 ASN A O 1
ATOM 2624 N N . VAL A 1 330 ? 10.456 4.298 17.997 1.00 95.94 330 VAL A N 1
ATOM 2625 C CA . VAL A 1 330 ? 10.610 5.037 16.741 1.00 95.94 330 VAL A CA 1
ATOM 2626 C C . VAL A 1 330 ? 11.978 5.710 16.719 1.00 95.94 330 VAL A C 1
ATOM 2628 O O . VAL A 1 330 ? 12.184 6.722 17.382 1.00 95.94 330 VAL A O 1
ATOM 2631 N N . VAL A 1 331 ? 12.911 5.151 15.946 1.00 96.44 331 VAL A N 1
ATOM 2632 C CA . VAL A 1 331 ? 14.283 5.678 15.831 1.00 96.44 331 VAL A CA 1
ATOM 2633 C C . VAL A 1 331 ? 14.392 6.829 14.833 1.00 96.44 331 VAL A C 1
ATOM 2635 O O . VAL A 1 331 ? 15.330 7.615 14.902 1.00 96.44 331 VAL A O 1
ATOM 2638 N N . ASN A 1 332 ? 13.441 6.926 13.903 1.00 95.75 332 ASN A N 1
ATOM 2639 C CA . ASN A 1 332 ? 13.379 7.990 12.909 1.00 95.75 332 ASN A CA 1
ATOM 2640 C C . ASN A 1 332 ? 11.925 8.282 12.518 1.00 95.75 332 ASN A C 1
ATOM 2642 O O . ASN A 1 332 ? 11.124 7.356 12.357 1.00 95.75 332 ASN A O 1
ATOM 2646 N N . TRP A 1 333 ? 11.605 9.559 12.322 1.00 95.12 333 TRP A N 1
ATOM 2647 C CA . TRP A 1 333 ? 10.310 10.014 11.821 1.00 95.12 333 TRP A CA 1
ATOM 2648 C C . TRP A 1 333 ? 10.469 10.530 10.394 1.00 95.12 333 TRP A C 1
ATOM 2650 O O . TRP A 1 333 ? 11.277 11.417 10.141 1.00 95.12 333 TRP A O 1
ATOM 2660 N N . ILE A 1 334 ? 9.669 9.997 9.474 1.00 94.62 334 ILE A N 1
ATOM 2661 C CA . ILE A 1 334 ? 9.615 10.428 8.074 1.00 94.62 334 ILE A CA 1
ATOM 2662 C C . ILE A 1 334 ? 8.286 11.157 7.878 1.00 94.62 334 ILE A C 1
ATOM 2664 O O . ILE A 1 334 ? 7.220 10.566 8.071 1.00 94.62 334 ILE A O 1
ATOM 2668 N N . PHE A 1 335 ? 8.333 12.442 7.529 1.00 92.75 335 PHE A N 1
ATOM 2669 C CA . PHE A 1 335 ? 7.141 13.266 7.327 1.00 92.75 335 PHE A CA 1
ATOM 2670 C C . PHE A 1 335 ? 6.921 13.536 5.839 1.00 92.75 335 PHE A C 1
ATOM 2672 O O . PHE A 1 335 ? 7.781 14.091 5.170 1.00 92.75 335 PHE A O 1
ATOM 2679 N N . LEU A 1 336 ? 5.753 13.156 5.322 1.00 87.88 336 LEU A N 1
ATOM 2680 C CA . LEU A 1 336 ? 5.459 13.248 3.888 1.00 87.88 336 LEU A CA 1
ATOM 2681 C C . LEU A 1 336 ? 5.177 14.687 3.420 1.00 87.88 336 LEU A C 1
ATOM 2683 O O . LEU A 1 336 ? 5.484 15.033 2.289 1.00 87.88 336 LEU A O 1
ATOM 2687 N N . GLU A 1 337 ? 4.599 15.537 4.275 1.00 80.94 337 GLU A N 1
ATOM 2688 C CA . GLU A 1 337 ? 4.264 16.930 3.927 1.00 80.94 337 GLU A CA 1
ATOM 2689 C C . GLU A 1 337 ? 5.488 17.853 3.855 1.00 80.94 337 GLU A C 1
ATOM 2691 O O . GLU A 1 337 ? 5.376 18.936 3.301 1.00 80.94 337 GLU A O 1
ATOM 2696 N N . SER A 1 338 ? 6.653 17.454 4.380 1.00 63.12 338 SER A N 1
ATOM 2697 C CA . SER A 1 338 ? 7.905 18.203 4.171 1.00 63.12 338 SER A CA 1
ATOM 2698 C C . SER A 1 338 ? 8.546 17.956 2.802 1.00 63.12 338 SER A C 1
ATOM 2700 O O . SER A 1 338 ? 9.540 18.597 2.478 1.00 63.12 338 SER A O 1
ATOM 2702 N N . GLU A 1 339 ? 8.007 17.014 2.027 1.00 59.44 339 GLU A N 1
ATOM 2703 C CA . GLU A 1 339 ? 8.499 16.613 0.702 1.00 59.44 339 GLU A CA 1
ATOM 2704 C C . GLU A 1 339 ? 7.572 17.087 -0.439 1.00 59.44 339 GLU A C 1
ATOM 2706 O O . GLU A 1 339 ? 7.857 16.824 -1.610 1.00 59.44 339 GLU A O 1
ATOM 2711 N N . LEU A 1 340 ? 6.456 17.743 -0.089 1.00 55.09 340 LEU A N 1
ATOM 2712 C CA . LEU A 1 340 ? 5.468 18.359 -0.985 1.00 55.09 340 LEU A CA 1
ATOM 2713 C C . LEU A 1 340 ? 5.687 19.872 -1.030 1.00 55.09 340 LEU A C 1
ATOM 2715 O O . LEU A 1 340 ? 5.537 20.437 -2.136 1.00 55.09 340 LEU A O 1
#

Foldseek 3Di:
DVVPDDDADAAAFQDVVVVVVCVVVVGHHPYYDYDDDADAQPCLVVVVVCVVVPGDDDHRDDPDHDHDDDPDDADDDPWDADPLQNQKTFHGKDKDFAADDQQKFKDAPVVVCVLQPVHDLVVQCDDPLRQWVDWDDFPPRMIITRGPPVSVVVVCVVPVSRSCPVRNVHGQIWMWIWIQRNVVRDIKIKTKFADDDLPDAAEEEEQEDDPCCPDPDPCNPSVVLVSVSSVVRVRNRTYMYIYHDQPQLNPHPVLNVQLVVCVVVVVDVDSCRSCVVVVHHNHDDQVLSVLSVVVVRDSYLEHAYEDQDPVVCVVCPNNVVSNVVSSRDHPHYHHNPVVD

pLDDT: mean 88.71, std 8.25, range [52.34, 98.0]

Sequence (340 aa):
EILGIRAEWILLTNNPDKVAAMERNGLTVARSEAIEFEPGPFNQFYLKSKMESGHVLEQTETGNLPQVQLPEAVVPFKPHRLKQAERFIYMASYLLPIRPIDGEIVVTYNAMQAMLGERTLDDFMKGTDAPILGYESLRGNRLLIKLDVAALQRAEAADPNHPLKALRFLPYWFRVHVYYDIVTGDDLVVLTHGKPESYESPIVRVQSESILNRFPVKVDDNKVKYQRAVQHIVHYGAGAIVLVYQDGRGAGFGAFSIDRMLLERGKTRTSSESYRRLGVPFDQRDYTCVFEVLKSHLPSRNIQMVMNSPNSMVQKSEYAHALNASGLNVVNWIFLESEL

Secondary structure (DSSP, 8-state):
-TT---SPEEEE-S-HHHHHHHHHTT--EEEEE-------TTTHHHHHHHHHTT---S----S-PPP---SS-------EEETTEEEEEEEEEEEEEEPPSTTEEEEEHHHHHHHHTT--GGGGS-STT-SEEEEEEETTTEEEEEE-HHHHHHHHHH-TT-GGGGGGGPPEEEEEEEEEETTT--EEEEEEES---TT---EEEEEEP-GGGGS--S--HHHHHHHHHHHHHHHHT-EEEEEE--GGGGTHHHHHHHHHHHHHTTS-SSHHHHHHHTT--S----HHHHHHHHHTT-SSSEEEEEES-HHHHHH-HHHHHHHHHHT-EEEEEEEGGG--